Protein AF-A0A962VGY3-F1 (afdb_monomer_lite)

Secondary structure (DSSP, 8-state):
-----TT--------------------PPPPPPPPPP----------PPP-PPPPHHHHHHHHHHHHHHHHTT-S--S-HHHHHHHHHHHHHHHHHHHHHHS---HHHHHHHHHHHHHHHHHHHHTSTTTTTTTGGGS-SHHHH-TTT--S-HHHHHHHHHTTSTTTTHHHHHHHHHHHHHT--TT-

Structure (mmCIF, N/CA/C/O backbone):
data_AF-A0A962VGY3-F1
#
_entry.id   AF-A0A962VGY3-F1
#
loop_
_atom_site.group_PDB
_atom_site.id
_atom_site.type_symbol
_atom_site.label_atom_id
_atom_site.label_alt_id
_atom_site.label_comp_id
_atom_site.label_asym_id
_atom_site.label_entity_id
_atom_site.label_seq_id
_atom_site.pdbx_PDB_ins_code
_atom_site.Cartn_x
_atom_site.Cartn_y
_atom_site.Cartn_z
_atom_site.occupancy
_atom_site.B_iso_or_equiv
_atom_site.auth_seq_id
_atom_site.auth_comp_id
_atom_site.auth_asym_id
_atom_site.auth_atom_id
_atom_site.pdbx_PDB_model_num
ATOM 1 N N . MET A 1 1 ? 0.376 -43.035 -45.529 1.00 41.28 1 MET A N 1
ATOM 2 C CA . MET A 1 1 ? -0.007 -43.322 -44.133 1.00 41.28 1 MET A CA 1
ATOM 3 C C . MET A 1 1 ? -1.426 -42.824 -43.936 1.00 41.28 1 MET A C 1
ATOM 5 O O . MET A 1 1 ? -1.675 -41.659 -44.204 1.00 41.28 1 MET A O 1
ATOM 9 N N . ASN A 1 2 ? -2.308 -43.776 -43.630 1.00 43.53 2 ASN A N 1
ATOM 10 C CA . ASN A 1 2 ? -3.755 -43.715 -43.422 1.00 43.53 2 ASN A CA 1
ATOM 11 C C . ASN A 1 2 ? -4.340 -42.388 -42.912 1.00 43.53 2 ASN A C 1
ATOM 13 O O . ASN A 1 2 ? -3.855 -41.814 -41.939 1.00 43.53 2 ASN A O 1
ATOM 17 N N . HIS A 1 3 ? -5.435 -41.988 -43.559 1.00 52.41 3 HIS A N 1
ATOM 18 C CA . HIS A 1 3 ? -6.465 -41.093 -43.048 1.00 52.41 3 HIS A CA 1
ATOM 19 C C . HIS A 1 3 ? -7.546 -42.000 -42.439 1.00 52.41 3 HIS A C 1
ATOM 21 O O . HIS A 1 3 ? -8.247 -42.672 -43.189 1.00 52.41 3 HIS A O 1
ATOM 27 N N . ASP A 1 4 ? -7.611 -42.089 -41.110 1.00 51.56 4 ASP A N 1
ATOM 28 C CA . ASP A 1 4 ? -8.681 -42.794 -40.391 1.00 51.56 4 ASP A CA 1
ATOM 29 C C . ASP A 1 4 ? -9.708 -41.753 -39.921 1.00 51.56 4 ASP A C 1
ATOM 31 O O . ASP A 1 4 ? -9.493 -41.065 -38.921 1.00 51.56 4 ASP A O 1
ATOM 35 N N . ASP A 1 5 ? -10.796 -41.607 -40.681 1.00 63.72 5 ASP A N 1
ATOM 36 C CA . ASP A 1 5 ? -12.007 -40.891 -40.266 1.00 63.72 5 ASP A CA 1
ATOM 37 C C . ASP A 1 5 ? -13.025 -41.926 -39.739 1.00 63.72 5 ASP A C 1
ATOM 39 O O . ASP A 1 5 ? -13.520 -42.746 -40.515 1.00 63.72 5 ASP A O 1
ATOM 43 N N . PRO A 1 6 ? -13.322 -41.953 -38.427 1.00 53.12 6 PRO A N 1
ATOM 44 C CA . PRO A 1 6 ? -14.074 -43.032 -37.785 1.00 53.12 6 PRO A CA 1
ATOM 45 C C . PRO A 1 6 ? -15.605 -42.944 -37.945 1.00 53.12 6 PRO A C 1
ATOM 47 O O . PRO A 1 6 ? -16.323 -43.622 -37.209 1.00 53.12 6 PRO A O 1
ATOM 50 N N . PHE A 1 7 ? -16.125 -42.125 -38.866 1.00 52.81 7 PHE A N 1
ATOM 51 C CA . PHE A 1 7 ? -17.575 -41.947 -39.060 1.00 52.81 7 PHE A CA 1
ATOM 52 C C . PHE A 1 7 ? -18.085 -42.213 -40.480 1.00 52.81 7 PHE A C 1
ATOM 54 O O . PHE A 1 7 ? -19.277 -42.048 -40.742 1.00 52.81 7 PHE A O 1
ATOM 61 N N . ALA A 1 8 ? -17.227 -42.662 -41.391 1.00 52.97 8 ALA A N 1
ATOM 62 C CA . ALA A 1 8 ? -17.641 -43.080 -42.722 1.00 52.97 8 ALA A CA 1
ATOM 63 C C . ALA A 1 8 ? -17.969 -44.575 -42.712 1.00 52.97 8 ALA A C 1
ATOM 65 O O . ALA A 1 8 ? -17.096 -45.367 -43.025 1.00 52.97 8 ALA A O 1
ATOM 66 N N . ASP A 1 9 ? -19.174 -44.945 -42.270 1.00 47.97 9 ASP A N 1
ATOM 67 C CA . ASP A 1 9 ? -19.885 -46.151 -42.734 1.00 47.97 9 ASP A CA 1
ATOM 68 C C . ASP A 1 9 ? -21.218 -46.304 -41.991 1.00 47.97 9 ASP A C 1
ATOM 70 O O . ASP A 1 9 ? -21.307 -46.975 -40.965 1.00 47.97 9 ASP A O 1
ATOM 74 N N . PHE A 1 10 ? -22.282 -45.716 -42.541 1.00 40.88 10 PHE A N 1
ATOM 75 C CA . PHE A 1 10 ? -23.623 -46.288 -42.414 1.00 40.88 10 PHE A CA 1
ATOM 76 C C . PHE A 1 10 ? -24.326 -46.155 -43.765 1.00 40.88 10 PHE A C 1
ATOM 78 O O . PHE A 1 10 ? -24.804 -45.088 -44.143 1.00 40.88 10 PHE A O 1
ATOM 85 N N . ASP A 1 11 ? -24.287 -47.270 -44.487 1.00 45.75 11 ASP A N 1
ATOM 86 C CA . ASP A 1 11 ? -24.837 -47.508 -45.814 1.00 45.75 11 ASP A CA 1
ATOM 87 C C . ASP A 1 11 ? -26.370 -47.372 -45.820 1.00 45.75 11 ASP A C 1
ATOM 89 O O . ASP A 1 11 ? -27.077 -47.909 -44.959 1.00 45.75 11 ASP A O 1
ATOM 93 N N . GLU A 1 12 ? -26.877 -46.628 -46.802 1.00 48.41 12 GLU A N 1
ATOM 94 C CA . GLU A 1 12 ? -28.292 -46.542 -47.146 1.00 48.41 12 GLU A CA 1
ATOM 95 C C . GLU A 1 12 ? -28.673 -47.755 -47.997 1.00 48.41 12 GLU A C 1
ATOM 97 O O . GLU A 1 12 ? -28.276 -47.864 -49.154 1.00 48.41 12 GLU A O 1
ATOM 102 N N . GLY A 1 13 ? -29.543 -48.621 -47.481 1.00 45.69 13 GLY A N 1
ATOM 103 C CA . GLY A 1 13 ? -30.242 -49.573 -48.337 1.00 45.69 13 GLY A CA 1
ATOM 104 C C . GLY A 1 13 ? -30.776 -50.786 -47.603 1.00 45.69 13 GLY A C 1
ATOM 105 O O . GLY A 1 13 ? -30.045 -51.733 -47.369 1.00 45.69 13 GLY A O 1
ATOM 106 N N . GLU A 1 14 ? -32.074 -50.782 -47.298 1.00 39.38 14 GLU A N 1
ATOM 107 C CA . GLU A 1 14 ? -32.980 -51.824 -47.798 1.00 39.38 14 GLU A CA 1
ATOM 108 C C . GLU A 1 14 ? -34.427 -51.500 -47.407 1.00 39.38 14 GLU A C 1
ATOM 110 O O . GLU A 1 14 ? -34.881 -51.646 -46.269 1.00 39.38 14 GLU A O 1
ATOM 115 N N . ALA A 1 15 ? -35.170 -51.026 -48.404 1.00 46.94 15 ALA A N 1
ATOM 116 C CA . ALA A 1 15 ? -36.607 -50.876 -48.345 1.00 46.94 15 ALA A CA 1
ATOM 117 C C . ALA A 1 15 ? -37.301 -52.238 -48.539 1.00 46.94 15 ALA A C 1
ATOM 119 O O . ALA A 1 15 ? -37.159 -52.887 -49.568 1.00 46.94 15 ALA A O 1
ATOM 120 N N . THR A 1 16 ? -38.135 -52.581 -47.555 1.00 36.97 16 THR A N 1
ATOM 121 C CA . THR A 1 16 ? -39.474 -53.182 -47.701 1.00 36.97 16 THR A CA 1
ATOM 122 C C . THR A 1 16 ? -39.611 -54.594 -48.289 1.00 36.97 16 THR A C 1
ATOM 124 O O . THR A 1 16 ? -39.666 -54.769 -49.499 1.00 36.97 16 THR A O 1
ATOM 127 N N . ILE A 1 17 ? -39.998 -55.554 -47.433 1.00 46.44 17 ILE A N 1
ATOM 128 C CA . ILE A 1 17 ? -41.050 -56.534 -47.773 1.00 46.44 17 ILE A CA 1
ATOM 129 C C . ILE A 1 17 ? -42.008 -56.679 -46.578 1.00 46.44 17 ILE A C 1
ATOM 131 O O . ILE A 1 17 ? -41.731 -57.379 -45.606 1.00 46.44 17 ILE A O 1
ATOM 135 N N . LEU A 1 18 ? -43.166 -56.014 -46.661 1.00 40.69 18 LEU A N 1
ATOM 136 C CA . LEU A 1 18 ? -44.311 -56.255 -45.781 1.00 40.69 18 LEU A CA 1
ATOM 137 C C . LEU A 1 18 ? -45.034 -57.535 -46.218 1.00 40.69 18 LEU A C 1
ATOM 139 O O . LEU A 1 18 ? -45.540 -57.621 -47.336 1.00 40.69 18 LEU A O 1
ATOM 143 N N . LYS A 1 19 ? -45.160 -58.498 -45.304 1.00 45.34 19 LYS A N 1
ATOM 144 C CA . LYS A 1 19 ? -46.051 -59.655 -45.445 1.00 45.34 19 LYS A CA 1
ATOM 145 C C . LYS A 1 19 ? -47.230 -59.461 -44.483 1.00 45.34 19 LYS A C 1
ATOM 147 O O . LYS A 1 19 ? -46.988 -59.374 -43.279 1.00 45.34 19 LYS A O 1
ATOM 152 N N . PRO A 1 20 ? -48.488 -59.362 -44.945 1.00 43.47 20 PRO A N 1
ATOM 153 C CA . PRO A 1 20 ? -49.611 -59.229 -44.032 1.00 43.47 20 PRO A CA 1
ATOM 154 C C . PRO A 1 20 ? -49.948 -60.597 -43.434 1.00 43.47 20 PRO A C 1
ATOM 156 O O . PRO A 1 20 ? -50.045 -61.592 -44.154 1.00 43.47 20 PRO A O 1
ATOM 159 N N . ILE A 1 21 ? -50.163 -60.640 -42.119 1.00 50.31 21 ILE A N 1
ATOM 160 C CA . ILE A 1 21 ? -50.851 -61.752 -41.459 1.00 50.31 21 ILE A CA 1
ATOM 161 C C . ILE A 1 21 ? -52.142 -61.185 -40.854 1.00 50.31 21 ILE A C 1
ATOM 163 O O . ILE A 1 21 ? -52.084 -60.205 -40.107 1.00 50.31 21 ILE A O 1
ATOM 167 N N . PRO A 1 22 ? -53.309 -61.751 -41.197 1.00 43.47 22 PRO A N 1
ATOM 168 C CA . PRO A 1 22 ? -54.594 -61.269 -40.733 1.00 43.47 22 PRO A CA 1
ATOM 169 C C . PRO A 1 22 ? -54.912 -61.822 -39.341 1.00 43.47 22 PRO A C 1
ATOM 171 O O . PRO A 1 22 ? -54.809 -63.019 -39.097 1.00 43.47 22 PRO A O 1
ATOM 174 N N . GLY A 1 23 ? -55.410 -60.944 -38.473 1.00 42.72 23 GLY A N 1
ATOM 175 C CA . GLY A 1 23 ? -56.289 -61.322 -37.370 1.00 42.72 23 GLY A CA 1
ATOM 176 C C . GLY A 1 23 ? -55.623 -61.707 -36.047 1.00 42.72 23 GLY A C 1
ATOM 177 O O . GLY A 1 23 ? -54.721 -62.531 -35.979 1.00 42.72 23 GLY A O 1
ATOM 178 N N . GLY A 1 24 ? -56.201 -61.171 -34.967 1.00 48.31 24 GLY A N 1
ATOM 179 C CA . GLY A 1 24 ? -56.286 -61.891 -33.697 1.00 48.31 24 GLY A CA 1
ATOM 180 C C . GLY A 1 24 ? -55.680 -61.196 -32.480 1.00 48.31 24 GLY A C 1
ATOM 181 O O . GLY A 1 24 ? -54.517 -61.393 -32.164 1.00 48.31 24 GLY A O 1
ATOM 182 N N . GLY A 1 25 ? -56.534 -60.505 -31.716 1.00 46.31 25 GLY A N 1
ATOM 183 C CA . GLY A 1 25 ? -56.411 -60.455 -30.254 1.00 46.31 25 GLY A CA 1
ATOM 184 C C . GLY A 1 25 ? -55.750 -59.214 -29.651 1.00 46.31 25 GLY A C 1
ATOM 185 O O . GLY A 1 25 ? -54.544 -59.169 -29.438 1.00 46.31 25 GLY A O 1
ATOM 186 N N . ARG A 1 26 ? -56.574 -58.245 -29.229 1.00 45.59 26 ARG A N 1
ATOM 187 C CA . ARG A 1 26 ? -56.200 -57.265 -28.194 1.00 45.59 26 ARG A CA 1
ATOM 188 C C . ARG A 1 26 ? -55.828 -58.020 -26.914 1.00 45.59 26 ARG A C 1
ATOM 190 O O . ARG A 1 26 ? -56.707 -58.581 -26.263 1.00 45.59 26 ARG A O 1
ATOM 197 N N . ARG A 1 27 ? -54.554 -57.991 -26.520 1.00 54.22 27 ARG A N 1
ATOM 198 C CA . ARG A 1 27 ? -54.123 -58.355 -25.165 1.00 54.22 27 ARG A CA 1
ATOM 199 C C . ARG A 1 27 ? -53.914 -57.067 -24.373 1.00 54.22 27 ARG A C 1
ATOM 201 O O . ARG A 1 27 ? -53.054 -56.265 -24.717 1.00 54.22 27 ARG A O 1
ATOM 208 N N . ALA A 1 28 ? -54.746 -56.845 -23.358 1.00 53.84 28 ALA A N 1
ATOM 209 C CA . ALA A 1 28 ? -54.614 -55.710 -22.451 1.00 53.84 28 ALA A CA 1
ATOM 210 C C . ALA A 1 28 ? -53.320 -55.846 -21.630 1.00 53.84 28 ALA A C 1
ATOM 212 O O . ALA A 1 28 ? -53.060 -56.896 -21.040 1.00 53.84 28 ALA A O 1
ATOM 213 N N . GLN A 1 29 ? -52.511 -54.790 -21.623 1.00 53.09 29 GLN A N 1
ATOM 214 C CA . GLN A 1 29 ? -51.277 -54.686 -20.850 1.00 53.09 29 GLN A CA 1
ATOM 215 C C . GLN A 1 29 ? -51.618 -54.096 -19.467 1.00 53.09 29 GLN A C 1
ATOM 217 O O . GLN A 1 29 ? -52.351 -53.106 -19.414 1.00 53.09 29 GLN A O 1
ATOM 222 N N . PRO A 1 30 ? -51.165 -54.686 -18.345 1.00 58.16 30 PRO A N 1
ATOM 223 C CA . PRO A 1 30 ? -51.408 -54.119 -17.020 1.00 58.16 30 PRO A CA 1
ATOM 224 C C . PRO A 1 30 ? -50.596 -52.823 -16.824 1.00 58.16 30 PRO A C 1
ATOM 226 O O . PRO A 1 30 ? -49.539 -52.670 -17.444 1.00 58.16 30 PRO A O 1
ATOM 229 N N . PRO A 1 31 ? -51.064 -51.883 -15.981 1.00 57.09 31 PRO A N 1
ATOM 230 C CA . PRO A 1 31 ? -50.413 -50.589 -15.809 1.00 57.09 31 PRO A CA 1
ATOM 231 C C . PRO A 1 31 ? -49.041 -50.758 -15.144 1.00 57.09 31 PRO A C 1
ATOM 233 O O . PRO A 1 31 ? -48.931 -51.310 -14.050 1.00 57.09 31 PRO A O 1
ATOM 236 N N . GLN A 1 32 ? -47.990 -50.275 -15.809 1.00 56.97 32 GLN A N 1
ATOM 237 C CA . GLN A 1 32 ? -46.667 -50.124 -15.207 1.00 56.97 32 GLN A CA 1
ATOM 238 C C . GLN A 1 32 ? -46.709 -48.976 -14.191 1.00 56.97 32 GLN A C 1
ATOM 240 O O . GLN A 1 32 ? -47.081 -47.855 -14.531 1.00 56.97 32 GLN A O 1
ATOM 245 N N . ALA A 1 33 ? -46.338 -49.258 -12.942 1.00 63.28 33 ALA A N 1
ATOM 246 C CA . ALA A 1 33 ? -46.168 -48.237 -11.918 1.00 63.28 33 ALA A CA 1
ATOM 247 C C . ALA A 1 33 ? -44.900 -47.418 -12.209 1.00 63.28 33 ALA A C 1
ATOM 249 O O . ALA A 1 33 ? -43.805 -47.974 -12.310 1.00 63.28 33 ALA A O 1
ATOM 250 N N . SER A 1 34 ? -45.051 -46.101 -12.338 1.00 64.12 34 SER A N 1
ATOM 251 C CA . SER A 1 34 ? -43.932 -45.163 -12.442 1.00 64.12 34 SER A CA 1
ATOM 252 C C . SER A 1 34 ? -43.068 -45.212 -11.171 1.00 64.12 34 SER A C 1
ATOM 254 O O . SER A 1 34 ? -43.623 -45.285 -10.070 1.00 64.12 34 SER A O 1
ATOM 256 N N . PRO A 1 35 ? -41.727 -45.142 -11.270 1.00 65.44 35 PRO A N 1
ATOM 257 C CA . PRO A 1 35 ? -40.874 -45.027 -10.091 1.00 65.44 35 PRO A CA 1
ATOM 258 C C . PRO A 1 35 ? -41.139 -43.695 -9.365 1.00 65.44 35 PRO A C 1
ATOM 260 O O . PRO A 1 35 ? -41.453 -42.697 -10.021 1.00 65.44 35 PRO A O 1
ATOM 263 N N . PRO A 1 36 ? -41.016 -43.642 -8.024 1.00 60.25 36 PRO A N 1
ATOM 264 C CA . PRO A 1 36 ? -41.231 -42.409 -7.282 1.00 60.25 36 PRO A CA 1
ATOM 265 C C . PRO A 1 36 ? -40.187 -41.373 -7.700 1.00 60.25 36 PRO A C 1
ATOM 267 O O . PRO A 1 36 ? -38.980 -41.629 -7.662 1.00 60.25 36 PRO A O 1
ATOM 270 N N . ALA A 1 37 ? -40.666 -40.195 -8.102 1.00 64.06 37 ALA A N 1
ATOM 271 C CA . ALA A 1 37 ? -39.823 -39.037 -8.338 1.00 64.06 37 ALA A CA 1
ATOM 272 C C . ALA A 1 37 ? -39.027 -38.758 -7.058 1.00 64.06 37 ALA A C 1
ATOM 274 O O . ALA A 1 37 ? -39.606 -38.517 -5.998 1.00 64.06 37 ALA A O 1
ATOM 275 N N . ARG A 1 38 ? -37.695 -38.828 -7.139 1.00 63.56 38 ARG A N 1
ATOM 276 C CA . ARG A 1 38 ? -36.835 -38.362 -6.053 1.00 63.56 38 ARG A CA 1
ATOM 277 C C . ARG A 1 38 ? -37.096 -36.871 -5.904 1.00 63.56 38 ARG A C 1
ATOM 279 O O . ARG A 1 38 ? -36.745 -36.098 -6.792 1.00 63.56 38 ARG A O 1
ATOM 286 N N . SER A 1 39 ? -37.737 -36.482 -4.810 1.00 63.78 39 SER A N 1
ATOM 287 C CA . SER A 1 39 ? -37.870 -35.087 -4.417 1.00 63.78 39 SER A CA 1
ATOM 288 C C . SER A 1 39 ? -36.458 -34.532 -4.267 1.00 63.78 39 SER A C 1
ATOM 290 O O . SER A 1 39 ? -35.745 -34.901 -3.334 1.00 63.78 39 SER A O 1
ATOM 292 N N . ALA A 1 40 ? -36.016 -33.705 -5.212 1.00 64.69 40 ALA A N 1
ATOM 293 C CA . ALA A 1 40 ? -34.801 -32.934 -5.028 1.00 64.69 40 ALA A CA 1
ATOM 294 C C . ALA A 1 40 ? -35.038 -32.043 -3.805 1.00 64.69 40 ALA A C 1
ATOM 296 O O . ALA A 1 40 ? -35.919 -31.184 -3.824 1.00 64.69 40 ALA A O 1
ATOM 297 N N . THR A 1 41 ? -34.310 -32.290 -2.717 1.00 62.94 41 THR A N 1
ATOM 298 C CA . THR A 1 41 ? -34.249 -31.346 -1.603 1.00 62.94 41 THR A CA 1
ATOM 299 C C . THR A 1 41 ? -33.784 -30.009 -2.174 1.00 62.94 41 THR A C 1
ATOM 301 O O . THR A 1 41 ? -32.701 -29.979 -2.769 1.00 62.94 41 THR A O 1
ATOM 304 N N . PRO A 1 42 ? -34.573 -28.927 -2.056 1.00 66.81 42 PRO A N 1
ATOM 305 C CA . PRO A 1 42 ? -34.113 -27.621 -2.487 1.00 66.81 42 PRO A CA 1
ATOM 306 C C . PRO A 1 42 ? -32.873 -27.286 -1.665 1.00 66.81 42 PRO A C 1
ATOM 308 O O . PRO A 1 42 ? -32.891 -27.346 -0.436 1.00 66.81 42 PRO A O 1
ATOM 311 N N . VAL A 1 43 ? -31.772 -27.005 -2.356 1.00 70.06 43 VAL A N 1
ATOM 312 C CA . VAL A 1 43 ? -30.560 -26.501 -1.720 1.00 70.06 43 VAL A CA 1
ATOM 313 C C . VAL A 1 43 ? -30.938 -25.133 -1.167 1.00 70.06 43 VAL A C 1
ATOM 315 O O . VAL A 1 43 ? -31.275 -24.237 -1.943 1.00 70.06 43 VAL A O 1
ATOM 318 N N . SER A 1 44 ? -30.980 -24.990 0.158 1.00 76.94 44 SER A N 1
ATOM 319 C CA . SER A 1 44 ? -31.204 -23.683 0.773 1.00 76.94 44 SER A CA 1
ATOM 320 C C . SER A 1 44 ? -30.158 -22.705 0.229 1.00 76.94 44 SER A C 1
ATOM 322 O O . SER A 1 44 ? -28.992 -23.100 0.103 1.00 76.94 44 SER A O 1
ATOM 324 N N . PRO A 1 45 ? -30.539 -21.462 -0.115 1.00 71.44 45 PRO A N 1
ATOM 325 C CA . PRO A 1 45 ? -29.574 -20.456 -0.524 1.00 71.44 45 PRO A CA 1
ATOM 326 C C . PRO A 1 45 ? -28.481 -20.356 0.538 1.00 71.44 45 PRO A C 1
ATOM 328 O O . PRO A 1 45 ? -28.772 -20.291 1.732 1.00 71.44 45 PRO A O 1
ATOM 331 N N . VAL A 1 46 ? -27.225 -20.390 0.104 1.00 77.44 46 VAL A N 1
ATOM 332 C CA . VAL A 1 46 ? -26.107 -20.058 0.983 1.00 77.44 46 VAL A CA 1
ATOM 333 C C . VAL A 1 46 ? -26.239 -18.569 1.290 1.00 77.44 46 VAL A C 1
ATOM 335 O O . VAL A 1 46 ? -26.079 -17.753 0.382 1.00 77.44 46 VAL A O 1
ATOM 338 N N . ASP A 1 47 ? -26.555 -18.221 2.538 1.00 72.69 47 ASP A N 1
ATOM 339 C CA . ASP A 1 47 ? -26.492 -16.838 3.015 1.00 72.69 47 ASP A CA 1
ATOM 340 C C . ASP A 1 47 ? -25.027 -16.397 2.988 1.00 72.69 47 ASP A C 1
ATOM 342 O O . ASP A 1 47 ? -24.226 -16.720 3.869 1.00 72.69 47 ASP A O 1
ATOM 346 N N . LEU A 1 48 ? -24.650 -15.708 1.911 1.00 68.25 48 LEU A N 1
ATOM 347 C CA . LEU A 1 48 ? -23.366 -15.035 1.838 1.00 68.25 48 LEU A CA 1
ATOM 348 C C . LEU A 1 48 ? -23.466 -13.777 2.707 1.00 68.25 48 LEU A C 1
ATOM 350 O O . LEU A 1 48 ? -24.404 -13.000 2.523 1.00 68.25 48 LEU A O 1
ATOM 354 N N . PRO A 1 49 ? -22.526 -13.550 3.640 1.00 62.44 49 PRO A N 1
ATOM 355 C CA . PRO A 1 49 ? -22.539 -12.341 4.449 1.00 62.44 49 PRO A CA 1
ATOM 356 C C . PRO A 1 49 ? -22.530 -11.107 3.540 1.00 62.44 49 PRO A C 1
ATOM 358 O O . PRO A 1 49 ? -21.781 -11.061 2.557 1.00 62.44 49 PRO A O 1
ATOM 361 N N . GLU A 1 50 ? -23.350 -10.107 3.872 1.00 59.97 50 GLU A N 1
ATOM 362 C CA . GLU A 1 50 ? -23.342 -8.823 3.174 1.00 59.97 50 GLU A CA 1
ATOM 363 C C . GLU A 1 50 ? -21.917 -8.267 3.159 1.00 59.97 50 GLU A C 1
ATOM 365 O O . GLU A 1 50 ? -21.282 -8.077 4.204 1.00 59.97 50 GLU A O 1
ATOM 370 N N . ARG A 1 51 ? -21.402 -7.990 1.957 1.00 56.66 51 ARG A N 1
ATOM 371 C CA . ARG A 1 51 ? -20.183 -7.201 1.819 1.00 56.66 51 ARG A CA 1
ATOM 372 C C . ARG A 1 51 ? -20.497 -5.805 2.335 1.00 56.66 51 ARG A C 1
ATOM 374 O O . ARG A 1 51 ? -21.087 -4.995 1.623 1.00 56.66 51 ARG A O 1
ATOM 381 N N . LYS A 1 52 ? -20.083 -5.520 3.570 1.00 62.94 52 LYS A N 1
ATOM 382 C CA . LYS A 1 52 ? -19.867 -4.139 4.001 1.00 62.94 52 LYS A CA 1
ATOM 383 C C . LYS A 1 52 ? -18.972 -3.508 2.925 1.00 62.94 52 LYS A C 1
ATOM 385 O O . LYS A 1 52 ? -18.010 -4.148 2.502 1.00 62.94 52 LYS A O 1
ATOM 390 N N . GLY A 1 53 ? -19.367 -2.349 2.395 1.00 70.38 53 GLY A N 1
ATOM 391 C CA . GLY A 1 53 ? -18.593 -1.652 1.363 1.00 70.38 53 GLY A CA 1
ATOM 392 C C . GLY A 1 53 ? -17.143 -1.415 1.801 1.00 70.38 53 GLY A C 1
ATOM 393 O O . GLY A 1 53 ? -16.807 -1.660 2.959 1.00 70.38 53 GLY A O 1
ATOM 394 N N . LEU A 1 54 ? -16.303 -0.941 0.876 1.00 80.12 54 LEU A N 1
ATOM 395 C CA . LEU A 1 54 ? -14.881 -0.699 1.145 1.00 80.12 54 LEU A CA 1
ATOM 396 C C . LEU A 1 54 ? -14.685 0.068 2.458 1.00 80.12 54 LEU A C 1
ATOM 398 O O . LEU A 1 54 ? -15.391 1.051 2.715 1.00 80.12 54 LEU A O 1
ATOM 402 N N . SER A 1 55 ? -13.727 -0.367 3.275 1.00 89.62 55 SER A N 1
ATOM 403 C CA . SER A 1 55 ? -13.394 0.348 4.506 1.00 89.62 55 SER A CA 1
ATOM 404 C C . SER A 1 55 ? -12.862 1.757 4.186 1.00 89.62 55 SER A C 1
ATOM 406 O O . SER A 1 55 ? -12.396 2.015 3.065 1.00 89.62 55 SER A O 1
ATOM 408 N N . PRO A 1 56 ? -12.931 2.719 5.123 1.00 93.75 56 PRO A N 1
ATOM 409 C CA . PRO A 1 56 ? -12.349 4.042 4.912 1.00 93.75 56 PRO A CA 1
ATOM 410 C C . PRO A 1 56 ? -10.856 3.976 4.555 1.00 93.75 56 PRO A C 1
ATOM 412 O O . PRO A 1 56 ? -10.406 4.717 3.674 1.00 93.75 56 PRO A O 1
ATOM 415 N N . LEU A 1 57 ? -10.107 3.047 5.162 1.00 95.19 57 LEU A N 1
ATOM 416 C CA . LEU A 1 57 ? -8.695 2.828 4.853 1.00 95.19 57 LEU A CA 1
ATOM 417 C C . LEU A 1 57 ? -8.479 2.282 3.431 1.00 95.19 57 LEU A C 1
ATOM 419 O O . LEU A 1 57 ? -7.626 2.789 2.702 1.00 95.19 57 LEU A O 1
ATOM 423 N N . GLU A 1 58 ? -9.280 1.305 2.999 1.00 94.31 58 GLU A N 1
ATOM 424 C CA . GLU A 1 58 ? -9.251 0.779 1.624 1.00 94.31 58 GLU A CA 1
ATOM 425 C C . GLU A 1 58 ? -9.617 1.854 0.598 1.00 94.31 58 GLU A C 1
ATOM 427 O O . GLU A 1 58 ? -8.948 2.018 -0.421 1.00 94.31 58 GLU A O 1
ATOM 432 N N . THR A 1 59 ? -10.653 2.640 0.886 1.00 95.31 59 THR A N 1
ATOM 433 C CA . THR A 1 59 ? -11.110 3.738 0.025 1.00 95.31 59 THR A CA 1
ATOM 434 C C . THR A 1 59 ? -10.037 4.821 -0.117 1.00 95.31 59 THR A C 1
ATOM 436 O O . THR A 1 59 ? -9.892 5.447 -1.178 1.00 95.31 59 THR A O 1
ATOM 439 N N . ALA A 1 60 ? -9.263 5.063 0.944 1.00 96.94 60 ALA A N 1
ATOM 440 C CA . ALA A 1 60 ? -8.102 5.936 0.885 1.00 96.94 60 ALA A CA 1
ATOM 441 C C . ALA A 1 60 ? -6.974 5.327 0.036 1.00 96.94 60 ALA A C 1
ATOM 443 O O . ALA A 1 60 ? -6.358 6.049 -0.746 1.00 96.94 60 ALA A O 1
ATOM 444 N N . ALA A 1 61 ? -6.730 4.019 0.163 1.00 97.19 61 ALA A N 1
ATOM 445 C CA . ALA A 1 61 ? -5.648 3.301 -0.511 1.00 97.19 61 ALA A CA 1
ATOM 446 C C . ALA A 1 61 ? -5.919 2.968 -1.989 1.00 97.19 61 ALA A C 1
ATOM 448 O O . ALA A 1 61 ? -4.970 2.692 -2.720 1.00 97.19 61 ALA A O 1
ATOM 449 N N . ALA A 1 62 ? -7.176 3.012 -2.444 1.00 94.69 62 ALA A N 1
ATOM 450 C CA . ALA A 1 62 ? -7.586 2.576 -3.783 1.00 94.69 62 ALA A CA 1
ATOM 451 C C . ALA A 1 62 ? -6.681 3.065 -4.939 1.00 94.69 62 ALA A C 1
ATOM 453 O O . ALA A 1 62 ? -6.239 2.216 -5.710 1.00 94.69 62 ALA A O 1
ATOM 454 N N . PRO A 1 63 ? -6.282 4.355 -5.035 1.00 95.38 63 PRO A N 1
ATOM 455 C CA . PRO A 1 63 ? -5.401 4.809 -6.117 1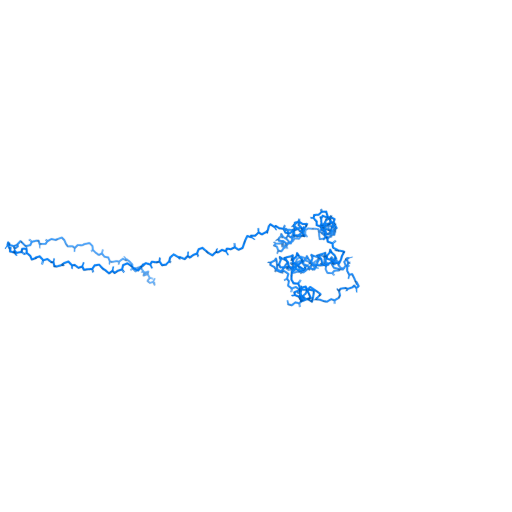.00 95.38 63 PRO A CA 1
ATOM 456 C C . PRO A 1 63 ? -4.039 4.098 -6.141 1.00 95.38 63 PRO A C 1
ATOM 458 O O . PRO A 1 63 ? -3.522 3.766 -7.204 1.00 95.38 63 PRO A O 1
ATOM 461 N N . LEU A 1 64 ? -3.459 3.824 -4.968 1.00 96.62 64 LEU A N 1
ATOM 462 C CA . LEU A 1 64 ? -2.190 3.102 -4.853 1.00 96.62 64 LEU A CA 1
ATOM 463 C C . LEU A 1 64 ? -2.354 1.624 -5.220 1.00 96.62 64 LEU A C 1
ATOM 465 O O . LEU A 1 64 ? -1.476 1.054 -5.863 1.00 96.62 64 LEU A O 1
ATOM 469 N N . LEU A 1 65 ? -3.476 1.008 -4.841 1.00 94.25 65 LEU A N 1
ATOM 470 C CA . LEU A 1 65 ? -3.782 -0.388 -5.165 1.00 94.25 65 LEU A CA 1
ATOM 471 C C . LEU A 1 65 ? -4.004 -0.582 -6.675 1.00 94.25 65 LEU A C 1
ATOM 473 O O . LEU A 1 65 ? -3.495 -1.545 -7.253 1.00 94.25 65 LEU A O 1
ATOM 477 N N . ASP A 1 66 ? -4.670 0.370 -7.332 1.00 92.94 66 ASP A N 1
ATOM 478 C CA . ASP A 1 66 ? -4.836 0.388 -8.789 1.00 92.94 66 ASP A CA 1
ATOM 479 C C . ASP A 1 66 ? -3.481 0.521 -9.504 1.00 92.94 66 ASP A C 1
ATOM 481 O O . ASP A 1 66 ? -3.199 -0.196 -10.471 1.00 92.94 66 ASP A O 1
ATOM 485 N N . LEU A 1 67 ? -2.594 1.385 -8.991 1.00 92.62 67 LEU A N 1
ATOM 486 C CA . LEU A 1 67 ? -1.225 1.512 -9.499 1.00 92.62 67 LEU A CA 1
ATOM 487 C C . LEU A 1 67 ? -0.439 0.203 -9.352 1.00 92.62 67 LEU A C 1
ATOM 489 O O . LEU A 1 67 ? 0.236 -0.201 -10.299 1.00 92.62 67 LEU A O 1
ATOM 493 N N . VAL A 1 68 ? -0.547 -0.494 -8.215 1.00 91.50 68 VAL A N 1
ATOM 494 C CA . VAL A 1 68 ? 0.096 -1.806 -8.008 1.00 91.50 68 VAL A CA 1
ATOM 495 C C . VAL A 1 68 ? -0.350 -2.811 -9.075 1.00 91.50 68 VAL A C 1
ATOM 497 O O . VAL A 1 68 ? 0.493 -3.478 -9.685 1.00 91.50 68 VAL A O 1
ATOM 500 N N . ALA A 1 69 ? -1.656 -2.897 -9.340 1.00 87.81 69 ALA A N 1
ATOM 501 C CA . ALA A 1 69 ? -2.205 -3.807 -10.344 1.00 87.81 69 ALA A CA 1
ATOM 502 C C . ALA A 1 69 ? -1.677 -3.507 -11.763 1.00 87.81 69 ALA A C 1
ATOM 504 O O . ALA A 1 69 ? -1.388 -4.432 -12.530 1.00 87.81 69 ALA A O 1
ATOM 505 N N . GLY A 1 70 ? -1.496 -2.226 -12.105 1.00 90.00 70 GLY A N 1
ATOM 506 C CA . GLY A 1 70 ? -0.901 -1.802 -13.376 1.00 90.00 70 GLY A CA 1
ATOM 507 C C . GLY A 1 70 ? 0.604 -2.087 -13.474 1.00 90.00 70 GLY A C 1
ATOM 508 O O . GLY A 1 70 ? 1.082 -2.634 -14.473 1.00 90.00 70 GLY A O 1
ATOM 509 N N . LEU A 1 71 ? 1.360 -1.769 -12.420 1.00 89.75 71 LEU A N 1
ATOM 510 C CA . LEU A 1 71 ? 2.820 -1.906 -12.391 1.00 89.75 71 LEU A CA 1
ATOM 511 C C . LEU A 1 71 ? 3.274 -3.361 -12.521 1.00 89.75 71 LEU A C 1
ATOM 513 O O . LEU A 1 71 ? 4.233 -3.637 -13.241 1.00 89.75 71 LEU A O 1
ATOM 517 N N . LYS A 1 72 ? 2.547 -4.301 -11.909 1.00 83.62 72 LYS A N 1
ATOM 518 C CA . LYS A 1 72 ? 2.850 -5.740 -11.981 1.00 83.62 72 LYS A CA 1
ATOM 519 C C . LYS A 1 72 ? 2.908 -6.284 -13.415 1.00 83.62 72 LYS A C 1
ATOM 521 O O . LYS A 1 72 ? 3.646 -7.225 -13.683 1.00 83.62 72 LYS A O 1
ATOM 526 N N . ASN A 1 73 ? 2.154 -5.682 -14.335 1.00 86.44 73 ASN A N 1
ATOM 527 C CA . ASN A 1 73 ? 2.081 -6.091 -15.742 1.00 86.44 73 ASN A CA 1
ATOM 528 C C . ASN A 1 73 ? 2.941 -5.208 -16.671 1.00 86.44 73 ASN A C 1
ATOM 530 O O . ASN A 1 73 ? 2.912 -5.352 -17.897 1.00 86.44 73 ASN A O 1
ATOM 534 N N . THR A 1 74 ? 3.715 -4.281 -16.102 1.00 89.00 74 THR A N 1
ATOM 535 C CA . THR A 1 74 ? 4.552 -3.340 -16.850 1.00 89.00 74 THR A CA 1
ATOM 536 C C . THR A 1 74 ? 5.914 -3.954 -17.166 1.00 89.00 74 THR A C 1
ATOM 538 O O . THR A 1 74 ? 6.671 -4.313 -16.268 1.00 89.00 74 THR A O 1
ATOM 541 N N . HIS A 1 75 ? 6.261 -4.020 -18.454 1.00 87.81 75 HIS A N 1
ATOM 542 C CA . HIS A 1 75 ? 7.520 -4.618 -18.922 1.00 87.81 75 HIS A CA 1
ATOM 543 C C . HIS A 1 75 ? 8.667 -3.606 -19.062 1.00 87.81 75 HIS A C 1
ATOM 545 O O . HIS A 1 75 ? 9.832 -3.995 -19.095 1.00 87.81 75 HIS A O 1
ATOM 551 N N . SER A 1 76 ? 8.359 -2.308 -19.117 1.00 88.44 76 SER A N 1
ATOM 552 C CA . SER A 1 76 ? 9.333 -1.215 -19.121 1.00 88.44 76 SER A CA 1
ATOM 553 C C . SER A 1 76 ? 8.680 0.054 -18.581 1.00 88.44 76 SER A C 1
ATOM 555 O O . SER A 1 76 ? 7.494 0.277 -18.822 1.00 88.44 76 SER A O 1
ATOM 557 N N . HIS A 1 77 ? 9.448 0.888 -17.882 1.00 87.06 77 HIS A N 1
ATOM 558 C CA . HIS A 1 77 ? 8.987 2.184 -17.399 1.00 87.06 77 HIS A CA 1
ATOM 559 C C . HIS A 1 77 ? 9.962 3.290 -17.845 1.00 87.06 77 HIS A C 1
ATOM 561 O O . HIS A 1 77 ? 11.151 3.197 -17.538 1.00 87.06 77 HIS A O 1
ATOM 567 N N . PRO A 1 78 ? 9.496 4.339 -18.552 1.00 86.25 78 PRO A N 1
ATOM 568 C CA . PRO A 1 78 ? 10.378 5.327 -19.183 1.00 86.25 78 PRO A CA 1
ATOM 569 C C . PRO A 1 78 ? 11.065 6.274 -18.189 1.00 86.25 78 PRO A C 1
ATOM 571 O O . PRO A 1 78 ? 12.166 6.743 -18.460 1.00 86.25 78 PRO A O 1
ATOM 574 N N . ASP A 1 79 ? 10.436 6.556 -17.042 1.00 89.44 79 ASP A N 1
ATOM 575 C CA . ASP A 1 79 ? 11.001 7.417 -15.993 1.00 89.44 79 ASP A CA 1
ATOM 576 C C . ASP A 1 79 ? 10.736 6.847 -14.593 1.00 89.44 79 ASP A C 1
ATOM 578 O O . ASP A 1 79 ? 9.726 7.132 -13.950 1.00 89.44 79 ASP A O 1
ATOM 582 N N . VAL A 1 80 ? 11.647 6.002 -14.114 1.00 90.25 80 VAL A N 1
ATOM 583 C CA . VAL A 1 80 ? 11.541 5.379 -12.784 1.00 90.25 80 VAL A CA 1
ATOM 584 C C . VAL A 1 80 ? 11.728 6.398 -11.651 1.00 90.25 80 VAL A C 1
ATOM 586 O O . VAL A 1 80 ? 11.104 6.277 -10.597 1.00 90.25 80 VAL A O 1
ATOM 589 N N . ALA A 1 81 ? 12.525 7.449 -11.863 1.00 88.31 81 ALA A N 1
ATOM 590 C CA . ALA A 1 81 ? 12.699 8.514 -10.875 1.00 88.31 81 ALA A CA 1
ATOM 591 C C . ALA A 1 81 ? 11.436 9.388 -10.754 1.00 88.31 81 ALA A C 1
ATOM 593 O O . ALA A 1 81 ? 11.064 9.813 -9.657 1.00 88.31 81 ALA A O 1
ATOM 594 N N . GLY A 1 82 ? 10.759 9.648 -11.875 1.00 91.75 82 GLY A N 1
ATOM 595 C CA . GLY A 1 82 ? 9.426 10.247 -11.930 1.00 91.75 82 GLY A CA 1
ATOM 596 C C . GLY A 1 82 ? 8.395 9.412 -11.184 1.00 91.75 82 GLY A C 1
ATOM 597 O O . GLY A 1 82 ? 7.748 9.942 -10.280 1.00 91.75 82 GLY A O 1
ATOM 598 N N . LEU A 1 83 ? 8.328 8.108 -11.474 1.00 92.56 83 LEU A N 1
ATOM 599 C CA . LEU A 1 83 ? 7.444 7.168 -10.776 1.00 92.56 83 LEU A CA 1
ATOM 600 C C . LEU A 1 83 ? 7.659 7.205 -9.262 1.00 92.56 83 LEU A C 1
ATOM 602 O O . LEU A 1 83 ? 6.703 7.291 -8.498 1.00 92.56 83 LEU A O 1
ATOM 606 N N . GLN A 1 84 ? 8.914 7.197 -8.815 1.00 92.00 84 GLN A N 1
ATOM 607 C CA . GLN A 1 84 ? 9.219 7.272 -7.393 1.00 92.00 84 GLN A CA 1
ATOM 608 C C . GLN A 1 84 ? 8.663 8.549 -6.748 1.00 92.00 84 GLN A C 1
ATOM 610 O O . GLN A 1 84 ? 8.052 8.492 -5.681 1.00 92.00 84 GLN A O 1
ATOM 615 N N . ARG A 1 85 ? 8.882 9.712 -7.376 1.00 93.31 85 ARG A N 1
ATOM 616 C CA . ARG A 1 85 ? 8.367 10.991 -6.862 1.00 93.31 85 ARG A CA 1
ATOM 617 C C . ARG A 1 85 ? 6.844 10.989 -6.796 1.00 93.31 85 ARG A C 1
ATOM 619 O O . ARG A 1 85 ? 6.299 11.452 -5.799 1.00 93.31 85 ARG A O 1
ATOM 626 N N . GLN A 1 86 ? 6.189 10.438 -7.815 1.00 94.75 86 GLN A N 1
ATOM 627 C CA . GLN A 1 86 ? 4.739 10.291 -7.840 1.00 94.75 86 GLN A CA 1
ATOM 628 C C . GLN A 1 86 ? 4.255 9.393 -6.696 1.00 94.75 86 GLN A C 1
ATOM 630 O O . GLN A 1 86 ? 3.391 9.802 -5.932 1.00 94.75 86 GLN A O 1
ATOM 635 N N . LEU A 1 87 ? 4.856 8.219 -6.496 1.00 96.06 87 LEU A N 1
ATOM 636 C CA . LEU A 1 87 ? 4.452 7.305 -5.422 1.00 96.06 87 LEU A CA 1
ATOM 637 C C . LEU A 1 87 ? 4.657 7.902 -4.023 1.00 96.06 87 LEU A C 1
ATOM 639 O O . LEU A 1 87 ? 3.829 7.691 -3.142 1.00 96.06 87 LEU A O 1
ATOM 643 N N . VAL A 1 88 ? 5.705 8.704 -3.812 1.00 95.81 88 VAL A N 1
ATOM 644 C CA . VAL A 1 88 ? 5.883 9.454 -2.555 1.00 95.81 88 VAL A CA 1
ATOM 645 C C . VAL A 1 88 ? 4.726 10.430 -2.316 1.00 95.81 88 VAL A C 1
ATOM 647 O O . VAL A 1 88 ? 4.240 10.523 -1.189 1.00 95.81 88 VAL A O 1
ATOM 650 N N . GLN A 1 89 ? 4.272 11.135 -3.355 1.00 96.75 89 GLN A N 1
ATOM 651 C CA . GLN A 1 89 ? 3.133 12.054 -3.260 1.00 96.75 89 GLN A CA 1
ATOM 652 C C . GLN A 1 89 ? 1.822 11.304 -3.005 1.00 96.75 89 GLN A C 1
ATOM 654 O O . GLN A 1 89 ? 1.059 11.697 -2.126 1.00 96.75 89 GLN A O 1
ATOM 659 N N . GLU A 1 90 ? 1.589 10.193 -3.704 1.00 97.62 90 GLU A N 1
ATOM 660 C CA . GLU A 1 90 ? 0.384 9.374 -3.529 1.00 97.62 90 GLU A CA 1
ATOM 661 C C . GLU A 1 90 ? 0.302 8.752 -2.128 1.00 97.62 90 GLU A C 1
ATOM 663 O O . GLU A 1 90 ? -0.770 8.702 -1.532 1.00 97.62 90 GLU A O 1
ATOM 668 N N . ILE A 1 91 ? 1.433 8.356 -1.535 1.00 97.75 91 ILE A N 1
ATOM 669 C CA . ILE A 1 91 ? 1.482 7.882 -0.143 1.00 97.75 91 ILE A CA 1
ATOM 670 C C . ILE A 1 91 ? 1.098 8.991 0.852 1.00 97.75 91 ILE A C 1
ATOM 672 O O . ILE A 1 91 ? 0.370 8.742 1.813 1.00 97.75 91 ILE A O 1
ATOM 676 N N . GLN A 1 92 ? 1.545 10.228 0.625 1.00 96.62 92 GLN A N 1
ATOM 677 C CA . GLN A 1 92 ? 1.165 11.373 1.465 1.00 96.62 92 GLN A CA 1
ATOM 678 C C . GLN A 1 92 ? -0.316 11.748 1.285 1.00 96.62 92 GLN A C 1
ATOM 680 O O . GLN A 1 92 ? -0.999 12.113 2.250 1.00 96.62 92 GLN A O 1
ATOM 685 N N . ALA A 1 93 ? -0.825 11.635 0.055 1.00 97.69 93 ALA A N 1
ATOM 686 C CA . ALA A 1 93 ? -2.231 11.845 -0.263 1.00 97.69 93 ALA A CA 1
ATOM 687 C C . ALA A 1 93 ? -3.117 10.777 0.390 1.00 97.69 93 ALA A C 1
ATOM 689 O O . ALA A 1 93 ? -4.150 11.116 0.968 1.00 97.69 93 ALA A O 1
ATOM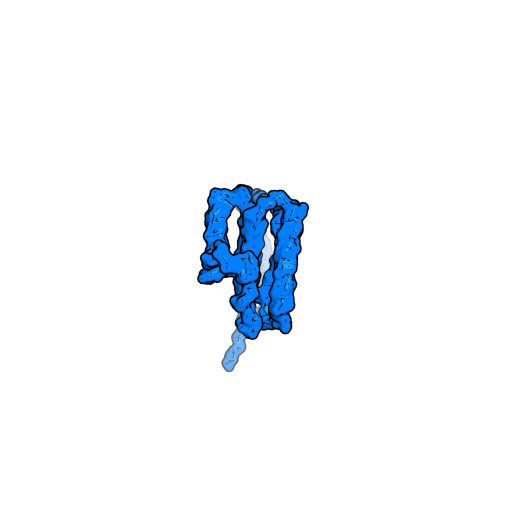 690 N N . PHE A 1 94 ? -2.682 9.514 0.376 1.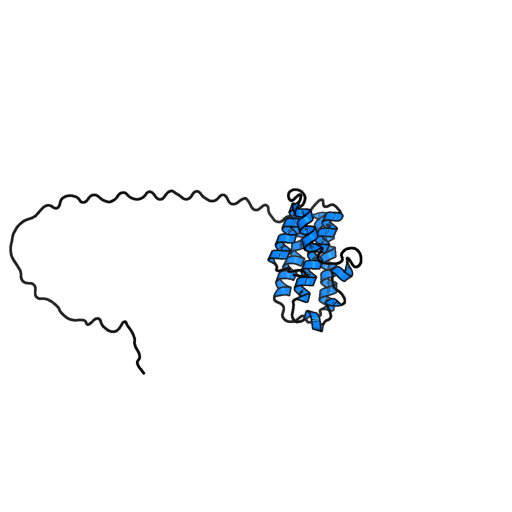00 97.88 94 PHE A N 1
ATOM 691 C CA . PHE A 1 94 ? -3.323 8.413 1.087 1.00 97.88 94 PHE A CA 1
ATOM 692 C C . PHE A 1 94 ? -3.494 8.730 2.576 1.00 97.88 94 PHE A C 1
ATOM 694 O O . PHE A 1 94 ? -4.616 8.670 3.073 1.00 97.88 94 PHE A O 1
ATOM 701 N N . GLU A 1 95 ? -2.429 9.124 3.282 1.00 95.75 95 GLU A N 1
ATOM 702 C CA . GLU A 1 95 ? -2.526 9.434 4.717 1.00 95.75 95 GLU A CA 1
ATOM 703 C C . GLU A 1 95 ? -3.492 10.587 4.990 1.00 95.75 95 GLU A C 1
ATOM 705 O O . GLU A 1 95 ? -4.316 10.517 5.903 1.00 95.75 95 GLU A O 1
ATOM 710 N N . SER A 1 96 ? -3.417 11.641 4.174 1.00 96.69 96 SER A N 1
ATOM 711 C CA . SER A 1 96 ? -4.310 12.795 4.285 1.00 96.69 96 SER A CA 1
ATOM 712 C C . SER A 1 96 ? -5.773 12.399 4.064 1.00 96.69 96 SER A C 1
ATOM 714 O O . SER A 1 96 ? -6.649 12.851 4.797 1.00 96.69 96 SER A O 1
ATOM 716 N N . LYS A 1 97 ? -6.041 11.526 3.087 1.00 97.31 97 LYS A N 1
ATOM 717 C CA . LYS A 1 97 ? -7.381 11.021 2.774 1.00 97.31 97 LYS A CA 1
ATOM 718 C C . LYS A 1 97 ? -7.897 10.064 3.849 1.00 97.31 97 LYS A C 1
ATOM 720 O O . LYS A 1 97 ? -9.050 10.181 4.248 1.00 97.31 97 LYS A O 1
ATOM 725 N N . ALA A 1 98 ? -7.057 9.172 4.370 1.00 96.69 98 ALA A N 1
ATOM 726 C CA . ALA A 1 98 ? -7.424 8.255 5.448 1.00 96.69 98 ALA A CA 1
ATOM 727 C C . ALA A 1 98 ? -7.882 9.020 6.700 1.00 96.69 98 ALA A C 1
ATOM 729 O O . ALA A 1 98 ? -8.940 8.718 7.242 1.00 96.69 98 ALA A O 1
ATOM 730 N N . ARG A 1 99 ? -7.162 10.085 7.082 1.00 95.88 99 ARG A N 1
ATOM 731 C CA . ARG A 1 99 ? -7.543 10.981 8.194 1.00 95.88 99 ARG A CA 1
ATOM 732 C C . ARG A 1 99 ? -8.878 11.700 7.992 1.00 95.88 99 ARG A C 1
ATOM 734 O O . ARG A 1 99 ? -9.493 12.110 8.967 1.00 95.88 99 ARG A O 1
ATOM 741 N N . GLN A 1 100 ? -9.293 11.921 6.744 1.00 96.06 100 GLN A N 1
ATOM 742 C CA . GLN A 1 100 ? -10.566 12.579 6.429 1.00 96.06 100 GLN A CA 1
ATOM 743 C C . GLN A 1 100 ? -11.740 11.597 6.420 1.00 96.06 100 GLN A C 1
ATOM 745 O O . GLN A 1 100 ? -12.860 11.991 6.730 1.00 96.06 100 GLN A O 1
ATOM 750 N N . LEU A 1 101 ? -11.499 10.345 6.021 1.00 93.75 101 LEU A N 1
ATOM 751 C CA . LEU A 1 101 ? -12.547 9.339 5.852 1.00 93.75 101 LEU A CA 1
ATOM 752 C C . LEU A 1 101 ? -12.854 8.552 7.130 1.00 93.75 101 LEU A C 1
ATOM 754 O O . LEU A 1 101 ? -13.954 8.015 7.246 1.00 93.75 101 LEU A O 1
ATOM 758 N N . GLY A 1 102 ? -11.903 8.455 8.060 1.00 89.19 102 GLY A N 1
ATOM 759 C CA . GLY A 1 102 ? -12.059 7.669 9.278 1.00 89.19 102 GLY A CA 1
ATOM 760 C C . GLY A 1 102 ? -11.253 8.207 10.454 1.00 89.19 102 GLY A C 1
ATOM 761 O O . GLY A 1 102 ? -10.331 9.009 10.304 1.00 89.19 102 GLY A O 1
ATOM 762 N N . GLU A 1 103 ? -11.614 7.737 11.644 1.00 91.44 103 GLU A N 1
ATOM 763 C CA . GLU A 1 103 ? -10.931 8.059 12.895 1.00 91.44 103 GLU A CA 1
ATOM 764 C C . GLU A 1 103 ? -9.850 7.010 13.170 1.00 91.44 103 GLU A C 1
ATOM 766 O O . GLU A 1 103 ? -10.087 5.997 13.825 1.00 91.44 103 GLU A O 1
ATOM 771 N N . PHE A 1 104 ? -8.653 7.248 12.637 1.00 93.94 104 PHE A N 1
ATOM 772 C CA . PHE A 1 104 ? -7.499 6.376 12.841 1.00 93.94 104 PHE A CA 1
ATOM 773 C C . PHE A 1 104 ? -6.499 7.002 13.802 1.00 93.94 104 PHE A C 1
ATOM 775 O O . PHE A 1 104 ? -6.155 8.180 13.682 1.00 93.94 104 PHE A O 1
ATOM 782 N N . ASP A 1 105 ? -5.967 6.191 14.712 1.00 93.44 105 ASP A N 1
ATOM 783 C CA . ASP A 1 105 ? -4.799 6.584 15.484 1.00 93.44 105 ASP A CA 1
ATOM 784 C C . ASP A 1 105 ? -3.535 6.650 14.593 1.00 93.44 105 ASP A C 1
ATOM 786 O O . ASP A 1 105 ? -3.439 6.028 13.527 1.00 93.44 105 ASP A O 1
ATOM 790 N N . GLU A 1 106 ? -2.531 7.406 15.045 1.00 92.81 106 GLU A N 1
ATOM 791 C CA . GLU A 1 106 ? -1.264 7.590 14.322 1.00 92.81 106 GLU A CA 1
ATOM 792 C C . GLU A 1 106 ? -0.528 6.275 14.039 1.00 92.81 106 GLU A C 1
ATOM 794 O O . GLU A 1 106 ? 0.149 6.136 13.015 1.00 92.81 106 GLU A O 1
ATOM 799 N N . GLN A 1 107 ? -0.639 5.299 14.940 1.00 91.75 107 GLN A N 1
ATOM 800 C CA . GLN A 1 107 ? 0.026 4.013 14.797 1.00 91.75 107 GLN A CA 1
ATOM 801 C C . GLN A 1 107 ? -0.623 3.192 13.679 1.00 91.75 107 GLN A C 1
ATOM 803 O O . GLN A 1 107 ? 0.095 2.583 12.883 1.00 91.75 107 GLN A O 1
ATOM 808 N N . THR A 1 108 ? -1.950 3.212 13.578 1.00 93.94 108 THR A N 1
ATOM 809 C CA . THR A 1 108 ? -2.721 2.574 12.509 1.00 93.94 108 THR A CA 1
ATOM 810 C C . THR A 1 108 ? -2.374 3.174 11.148 1.00 93.94 108 THR A C 1
ATOM 812 O O . THR A 1 108 ? -2.036 2.430 10.225 1.00 93.94 108 THR A O 1
ATOM 815 N N . LEU A 1 109 ? -2.326 4.505 11.032 1.00 95.44 109 LEU A N 1
ATOM 816 C CA . LEU A 1 109 ? -1.915 5.178 9.791 1.00 95.44 109 LEU A CA 1
ATOM 817 C C . LEU A 1 109 ? -0.466 4.859 9.409 1.00 95.44 109 LEU A C 1
ATOM 819 O O . LEU A 1 109 ? -0.180 4.531 8.258 1.00 95.44 109 LEU A O 1
ATOM 823 N N . THR A 1 110 ? 0.443 4.870 10.387 1.00 93.69 110 THR A N 1
ATOM 824 C CA . THR A 1 110 ? 1.855 4.527 10.168 1.00 93.69 110 THR A CA 1
ATOM 825 C C . THR A 1 110 ? 2.013 3.088 9.669 1.00 93.69 110 THR A C 1
ATOM 827 O O . THR A 1 110 ? 2.783 2.840 8.738 1.00 93.69 110 THR A O 1
ATOM 830 N N . ARG A 1 111 ? 1.269 2.138 10.253 1.00 94.62 111 ARG A N 1
ATOM 831 C CA . ARG A 1 111 ? 1.240 0.728 9.826 1.00 94.62 111 ARG A CA 1
ATOM 832 C C . ARG A 1 111 ? 0.669 0.580 8.418 1.00 94.62 111 ARG A C 1
ATOM 834 O O . ARG A 1 111 ? 1.247 -0.147 7.617 1.00 94.62 111 ARG A O 1
ATOM 841 N N . ALA A 1 112 ? -0.407 1.292 8.094 1.00 96.19 112 ALA A N 1
ATOM 842 C CA . ALA A 1 112 ? -1.011 1.250 6.767 1.00 96.19 112 ALA A CA 1
ATOM 843 C C . ALA A 1 112 ? -0.062 1.808 5.693 1.00 96.19 112 ALA A C 1
ATOM 845 O O . ALA A 1 112 ? 0.151 1.169 4.662 1.00 96.19 112 ALA A O 1
ATOM 846 N N . ARG A 1 113 ? 0.598 2.944 5.968 1.00 95.50 113 ARG A N 1
ATOM 847 C CA . ARG A 1 113 ? 1.654 3.485 5.098 1.00 95.50 113 ARG A CA 1
ATOM 848 C C . ARG A 1 113 ? 2.784 2.475 4.909 1.00 95.50 113 ARG A C 1
ATOM 850 O O . ARG A 1 113 ? 3.244 2.285 3.787 1.00 95.50 113 ARG A O 1
ATOM 857 N N . TYR A 1 114 ? 3.233 1.831 5.986 1.00 94.12 114 TYR A N 1
ATOM 858 C CA . TYR A 1 114 ? 4.270 0.802 5.908 1.00 94.12 114 TYR A CA 1
ATOM 859 C C . TYR A 1 114 ? 3.854 -0.351 4.981 1.00 94.12 114 TYR A C 1
ATOM 861 O O . TYR A 1 114 ? 4.608 -0.693 4.072 1.00 94.12 114 TYR A O 1
ATOM 869 N N . VAL A 1 115 ? 2.648 -0.896 5.172 1.00 95.25 115 VAL A N 1
ATOM 870 C CA . VAL A 1 115 ? 2.073 -1.988 4.366 1.00 95.25 115 VAL A CA 1
ATOM 871 C C . VAL A 1 115 ? 2.047 -1.625 2.878 1.00 95.25 115 VAL A C 1
ATOM 873 O O . VAL A 1 115 ? 2.496 -2.414 2.044 1.00 95.25 115 VAL A O 1
ATOM 876 N N . LEU A 1 116 ? 1.599 -0.414 2.538 1.00 96.38 116 LEU A N 1
ATOM 877 C CA . LEU A 1 116 ? 1.549 0.068 1.155 1.00 96.38 116 LEU A CA 1
ATOM 878 C C . LEU A 1 116 ? 2.945 0.254 0.549 1.00 96.38 116 LEU A C 1
ATOM 880 O O . LEU A 1 116 ? 3.194 -0.220 -0.558 1.00 96.38 116 LEU A O 1
ATOM 884 N N . CYS A 1 117 ? 3.871 0.884 1.277 1.00 94.75 117 CYS A N 1
ATOM 885 C CA . CYS A 1 117 ? 5.254 1.054 0.825 1.00 94.75 117 CYS A CA 1
ATOM 886 C C . CYS A 1 117 ? 5.942 -0.295 0.586 1.00 94.75 117 CYS A C 1
ATOM 888 O O . CYS A 1 117 ? 6.552 -0.478 -0.463 1.00 94.75 117 CYS A O 1
ATOM 890 N N . ALA A 1 118 ? 5.812 -1.239 1.525 1.00 93.25 118 ALA A N 1
ATOM 891 C CA . ALA A 1 118 ? 6.372 -2.582 1.393 1.00 93.25 118 ALA A CA 1
ATOM 892 C C . ALA A 1 118 ? 5.794 -3.318 0.177 1.00 93.25 118 ALA A C 1
ATOM 894 O O . ALA A 1 118 ? 6.534 -3.943 -0.575 1.00 93.25 118 ALA A O 1
ATOM 895 N N . THR A 1 119 ? 4.486 -3.185 -0.057 1.00 94.94 119 THR A N 1
ATOM 896 C CA . THR A 1 119 ? 3.815 -3.795 -1.212 1.00 94.94 119 THR A CA 1
ATOM 897 C C . THR A 1 119 ? 4.320 -3.229 -2.533 1.00 94.94 119 THR A C 1
ATOM 899 O O . THR A 1 119 ? 4.669 -3.980 -3.438 1.00 94.94 119 THR A O 1
ATOM 902 N N 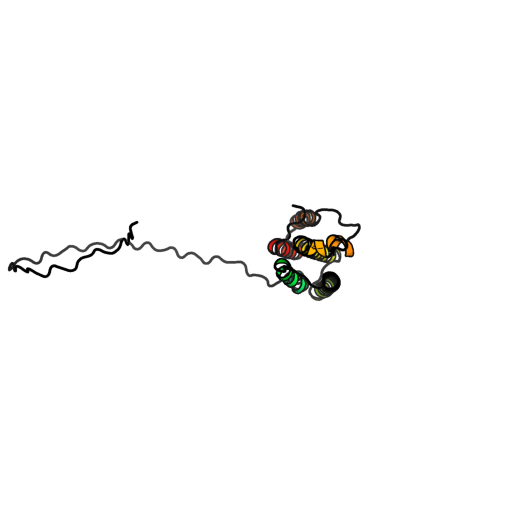. LEU A 1 120 ? 4.386 -1.903 -2.649 1.00 95.06 120 LEU A N 1
ATOM 903 C CA . LEU A 1 120 ? 4.870 -1.233 -3.854 1.00 95.06 120 LEU A CA 1
ATOM 904 C C . LEU A 1 120 ? 6.330 -1.574 -4.145 1.00 95.06 120 LEU A C 1
ATOM 906 O O . LEU A 1 120 ? 6.661 -1.887 -5.286 1.00 95.06 120 LEU A O 1
ATOM 910 N N . ASP A 1 121 ? 7.189 -1.537 -3.125 1.00 93.31 121 ASP A N 1
ATOM 911 C CA . ASP A 1 121 ? 8.600 -1.874 -3.281 1.00 93.31 121 ASP A CA 1
ATOM 912 C C . ASP A 1 121 ? 8.783 -3.330 -3.722 1.00 93.31 121 ASP A C 1
ATOM 914 O O . ASP A 1 121 ? 9.511 -3.570 -4.681 1.00 93.31 121 ASP A O 1
ATOM 918 N N . ASP A 1 122 ? 8.096 -4.285 -3.091 1.00 93.19 122 ASP A N 1
ATOM 919 C CA . ASP A 1 122 ? 8.162 -5.706 -3.452 1.00 93.19 122 ASP A CA 1
ATOM 920 C C . ASP A 1 122 ? 7.716 -5.948 -4.902 1.00 93.19 122 ASP A C 1
ATOM 922 O O . ASP A 1 122 ? 8.428 -6.577 -5.688 1.00 93.19 122 ASP A O 1
ATOM 926 N N . ILE A 1 123 ? 6.574 -5.383 -5.301 1.00 93.12 123 ILE A N 1
ATOM 927 C CA . ILE A 1 123 ? 6.047 -5.544 -6.659 1.00 93.12 123 ILE A CA 1
ATOM 928 C C . ILE A 1 123 ? 6.991 -4.920 -7.686 1.00 93.12 123 ILE A C 1
ATOM 930 O O . ILE A 1 123 ? 7.303 -5.564 -8.687 1.00 93.12 123 ILE A O 1
ATOM 934 N N . ILE A 1 124 ? 7.481 -3.700 -7.440 1.00 93.31 124 ILE A N 1
ATOM 935 C CA . ILE A 1 124 ? 8.388 -3.012 -8.362 1.00 93.31 124 ILE A CA 1
ATOM 936 C C . ILE A 1 124 ? 9.717 -3.754 -8.453 1.00 93.31 124 ILE A C 1
ATOM 938 O O . ILE A 1 124 ? 10.182 -3.996 -9.563 1.00 93.31 124 ILE A O 1
ATOM 942 N N . LEU A 1 125 ? 10.318 -4.170 -7.337 1.00 91.81 125 LEU A N 1
ATOM 943 C CA . LEU A 1 125 ? 11.585 -4.911 -7.336 1.00 91.81 125 LEU A CA 1
ATOM 944 C C . LEU A 1 125 ? 11.493 -6.223 -8.126 1.00 91.81 125 LEU A C 1
ATOM 946 O O . LEU A 1 125 ? 12.470 -6.604 -8.770 1.00 91.81 125 LEU A O 1
ATOM 950 N N . ASN A 1 126 ? 10.315 -6.850 -8.167 1.00 90.31 126 ASN A N 1
ATOM 951 C CA . ASN A 1 126 ? 10.043 -8.052 -8.955 1.00 90.31 126 ASN A CA 1
ATOM 952 C C . ASN A 1 126 ? 9.768 -7.795 -10.458 1.00 90.31 126 ASN A C 1
ATOM 954 O O . ASN A 1 126 ? 9.529 -8.747 -11.204 1.00 90.31 126 ASN A O 1
ATOM 958 N N . THR A 1 127 ? 9.816 -6.547 -10.939 1.00 91.19 127 THR A N 1
ATOM 959 C CA . THR A 1 127 ? 9.707 -6.223 -12.376 1.00 91.19 127 THR A CA 1
ATOM 960 C C . THR A 1 127 ? 11.065 -6.278 -13.095 1.00 91.19 127 THR A C 1
ATOM 962 O O . THR A 1 127 ? 12.100 -5.999 -12.484 1.00 91.19 127 THR A O 1
ATOM 965 N N . PRO A 1 128 ? 11.106 -6.565 -14.414 1.00 88.81 128 PRO A N 1
ATOM 966 C CA . PRO A 1 128 ? 12.367 -6.670 -15.159 1.00 88.81 128 PRO A CA 1
ATOM 967 C C . PRO A 1 128 ? 13.133 -5.342 -15.293 1.00 88.81 128 PRO A C 1
ATOM 969 O O . PRO A 1 128 ? 14.345 -5.347 -15.496 1.00 88.81 128 PRO A O 1
ATOM 972 N N . TRP A 1 129 ? 12.454 -4.197 -15.179 1.00 89.62 129 TRP A N 1
ATOM 973 C CA . TRP A 1 129 ? 13.057 -2.870 -15.345 1.00 89.62 129 TRP A CA 1
ATOM 974 C C . TRP A 1 129 ? 13.590 -2.268 -14.036 1.00 89.62 129 TRP A C 1
ATOM 976 O O . TRP A 1 129 ? 14.366 -1.315 -14.075 1.00 89.62 129 TRP A O 1
ATOM 986 N N . SER A 1 130 ? 13.241 -2.817 -12.870 1.00 88.62 130 SER A N 1
ATOM 987 C CA . SER A 1 130 ? 13.615 -2.242 -11.567 1.00 88.62 130 SER A CA 1
ATOM 988 C C . SER A 1 130 ? 15.128 -2.153 -11.345 1.00 88.62 130 SER A C 1
ATOM 990 O O . SER A 1 130 ? 15.627 -1.161 -10.802 1.00 88.62 130 SER A O 1
ATOM 992 N N . GLN A 1 131 ? 15.864 -3.170 -11.809 1.00 77.44 131 GLN A N 1
ATOM 993 C CA . GLN A 1 131 ? 17.311 -3.279 -11.634 1.00 77.44 131 GLN A CA 1
ATOM 994 C C . GLN A 1 131 ? 18.073 -2.284 -12.510 1.00 77.44 131 GLN A C 1
ATOM 996 O O . GLN A 1 131 ? 19.035 -1.677 -12.044 1.00 77.44 131 GLN A O 1
ATOM 1001 N N . GLN A 1 132 ? 17.623 -2.067 -13.752 1.00 78.94 132 GLN A N 1
ATOM 1002 C CA . GLN A 1 132 ? 18.273 -1.134 -14.682 1.00 78.94 132 GLN A CA 1
ATOM 1003 C C . GLN A 1 132 ? 18.242 0.311 -14.183 1.00 78.94 132 GLN A C 1
ATOM 1005 O O . GLN A 1 132 ? 19.180 1.066 -14.428 1.00 78.94 132 GLN A O 1
ATOM 1010 N N . PHE A 1 133 ? 17.184 0.688 -13.468 1.00 78.75 133 PHE A N 1
ATOM 1011 C CA . PHE A 1 133 ? 16.969 2.064 -13.025 1.00 78.75 133 PHE A CA 1
ATOM 1012 C C . PHE A 1 133 ? 17.193 2.271 -11.522 1.00 78.75 133 PHE A C 1
ATOM 1014 O O . PHE A 1 133 ? 16.897 3.341 -10.992 1.00 78.75 133 PHE A O 1
ATOM 1021 N N . GLY A 1 134 ? 17.743 1.267 -10.831 1.00 82.25 134 GLY A N 1
ATOM 1022 C CA . GLY A 1 134 ? 18.240 1.413 -9.467 1.00 82.25 134 GLY A CA 1
ATOM 1023 C C . GLY A 1 134 ? 17.164 1.631 -8.403 1.00 82.25 134 GLY A C 1
ATOM 1024 O O . GLY A 1 134 ? 17.454 2.291 -7.406 1.00 82.25 134 GLY A O 1
ATOM 1025 N N . TRP A 1 135 ? 15.955 1.070 -8.559 1.00 90.44 135 TRP A N 1
ATOM 1026 C CA . TRP A 1 135 ? 14.885 1.203 -7.549 1.00 90.44 135 TRP A CA 1
ATOM 1027 C C . TRP A 1 135 ? 15.365 0.821 -6.138 1.00 90.44 135 TRP A C 1
ATOM 1029 O O . TRP A 1 135 ? 15.098 1.522 -5.164 1.00 90.44 135 TRP A O 1
ATOM 1039 N N . ALA A 1 136 ? 16.186 -0.230 -6.041 1.00 85.94 136 ALA A N 1
ATOM 1040 C CA . ALA A 1 136 ? 16.772 -0.712 -4.790 1.00 85.94 136 ALA A CA 1
ATOM 1041 C C . ALA A 1 136 ? 17.613 0.336 -4.027 1.00 85.94 136 ALA A C 1
ATOM 1043 O O . ALA A 1 136 ? 17.734 0.249 -2.809 1.00 85.94 136 ALA A O 1
ATOM 1044 N N . GLN A 1 137 ? 18.177 1.342 -4.707 1.00 86.00 137 GLN A N 1
ATOM 1045 C CA . GLN A 1 137 ? 18.965 2.410 -4.067 1.00 86.00 137 GLN A CA 1
ATOM 1046 C C . GLN A 1 137 ? 18.084 3.401 -3.300 1.00 86.00 137 GLN A C 1
ATOM 1048 O O . GLN A 1 137 ? 18.548 4.114 -2.407 1.00 86.00 137 GLN A O 1
ATOM 1053 N N . LYS A 1 138 ? 16.808 3.495 -3.680 1.00 87.06 138 LYS A N 1
ATOM 1054 C CA . LYS A 1 138 ? 15.888 4.492 -3.152 1.00 87.06 138 LYS A CA 1
ATOM 1055 C C . LYS A 1 138 ? 14.474 3.914 -3.149 1.00 87.06 138 LYS A C 1
ATOM 1057 O O . LYS A 1 138 ? 13.608 4.351 -3.889 1.00 87.06 138 LYS A O 1
ATOM 1062 N N . THR A 1 139 ? 14.242 2.923 -2.305 1.00 91.56 139 THR A N 1
ATOM 1063 C CA . THR A 1 139 ? 12.908 2.345 -2.107 1.00 91.56 139 THR A CA 1
ATOM 1064 C C . THR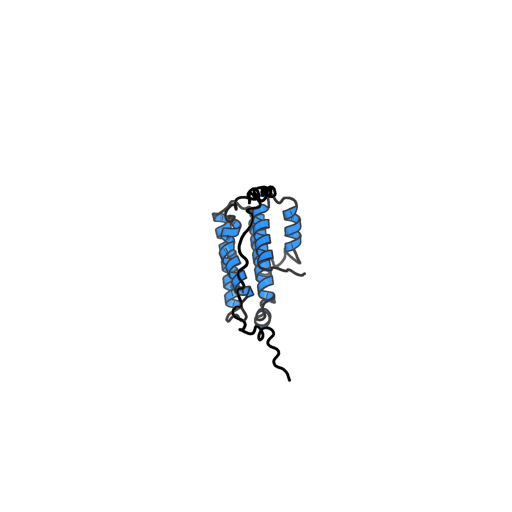 A 1 139 ? 11.987 3.313 -1.352 1.00 91.56 139 THR A C 1
ATOM 1066 O O . THR A 1 139 ? 12.448 4.296 -0.749 1.00 91.56 139 THR A O 1
ATOM 1069 N N . LEU A 1 140 ? 10.677 3.069 -1.369 1.00 92.50 140 LEU A N 1
ATOM 1070 C CA . LEU A 1 140 ? 9.714 3.839 -0.574 1.00 92.50 140 LEU A CA 1
ATOM 1071 C C . LEU A 1 140 ? 9.911 3.572 0.919 1.00 92.50 140 LEU A C 1
ATOM 1073 O O . LEU A 1 140 ? 9.976 4.514 1.709 1.00 92.50 140 LEU A O 1
ATOM 1077 N N . GLN A 1 141 ? 10.121 2.316 1.312 1.00 89.38 141 GLN A N 1
ATOM 1078 C CA . GLN A 1 141 ? 10.506 1.950 2.675 1.00 89.38 141 GLN A CA 1
ATOM 1079 C C . GLN A 1 141 ? 11.798 2.657 3.093 1.00 89.38 141 GLN A C 1
ATOM 1081 O O . GLN A 1 141 ? 11.870 3.259 4.164 1.00 89.38 141 GLN A O 1
ATOM 1086 N N . GLY A 1 142 ? 12.790 2.689 2.202 1.00 87.94 142 GLY A N 1
ATOM 1087 C CA . GLY A 1 142 ? 14.013 3.458 2.382 1.00 87.94 142 GLY A CA 1
ATOM 1088 C C . GLY A 1 142 ? 13.795 4.969 2.359 1.00 87.94 142 GLY A C 1
ATOM 1089 O O . GLY A 1 142 ? 14.699 5.703 2.715 1.00 87.94 142 GLY A O 1
ATOM 1090 N N . THR A 1 143 ? 12.642 5.493 1.965 1.00 89.31 143 THR A N 1
ATOM 1091 C CA . THR A 1 143 ? 12.347 6.933 2.029 1.00 89.31 143 THR A CA 1
ATOM 1092 C C . THR A 1 143 ? 11.614 7.288 3.322 1.00 89.31 143 THR A C 1
ATOM 1094 O O . THR A 1 143 ? 11.925 8.312 3.925 1.00 89.31 143 THR A O 1
ATOM 1097 N N . PHE A 1 144 ? 10.711 6.423 3.787 1.00 89.31 144 PHE A N 1
ATOM 1098 C CA . PHE A 1 144 ? 9.827 6.701 4.921 1.00 89.31 144 PHE A CA 1
ATOM 1099 C C . PHE A 1 144 ? 10.237 6.043 6.254 1.00 89.31 144 PHE A C 1
ATOM 1101 O O . PHE A 1 144 ? 9.821 6.533 7.298 1.00 89.31 144 PHE A O 1
ATOM 1108 N N . PHE A 1 145 ? 11.037 4.966 6.254 1.00 84.00 145 PHE A N 1
ATOM 1109 C CA . PHE A 1 145 ? 11.204 4.078 7.424 1.00 84.00 145 PHE A CA 1
ATOM 1110 C C . PHE A 1 145 ? 12.664 3.664 7.733 1.00 84.00 145 PHE A C 1
ATOM 1112 O O . PHE A 1 145 ? 12.888 2.646 8.383 1.00 84.00 145 PHE A O 1
ATOM 1119 N N . ARG A 1 146 ? 13.674 4.438 7.292 1.00 65.69 146 ARG A N 1
ATOM 1120 C CA . ARG A 1 146 ? 15.123 4.082 7.272 1.00 65.69 146 ARG A CA 1
ATOM 1121 C C . ARG A 1 146 ? 15.751 3.498 8.556 1.00 65.69 146 ARG A C 1
ATOM 1123 O O . ARG A 1 146 ? 16.865 2.988 8.454 1.00 65.69 146 ARG A O 1
ATOM 1130 N N . LYS A 1 147 ? 15.136 3.597 9.742 1.00 60.03 147 LYS A N 1
ATOM 1131 C CA . LYS A 1 147 ? 15.726 3.115 11.008 1.00 60.03 147 LYS A CA 1
ATOM 1132 C C . LYS A 1 147 ? 14.832 2.216 11.859 1.00 60.03 147 LYS A C 1
ATOM 1134 O O . LYS A 1 147 ? 15.383 1.405 12.595 1.00 60.03 147 LYS A O 1
ATOM 1139 N N . GLU A 1 148 ? 13.508 2.324 11.782 1.00 55.59 148 GLU A N 1
ATOM 1140 C CA . GLU A 1 148 ? 12.632 1.614 12.727 1.00 55.59 148 GLU A CA 1
ATOM 1141 C C . GLU A 1 148 ? 12.110 0.247 12.232 1.00 55.59 148 GLU A C 1
ATOM 1143 O O . GLU A 1 148 ? 11.565 -0.500 13.038 1.00 55.59 148 GLU A O 1
ATOM 1148 N N . TRP A 1 149 ? 12.279 -0.112 10.949 1.00 62.03 149 TRP A N 1
ATOM 1149 C CA . TRP A 1 149 ? 11.621 -1.289 10.344 1.00 62.03 149 TRP A CA 1
ATOM 1150 C C . TRP A 1 149 ? 12.595 -2.132 9.503 1.00 62.03 149 TRP A C 1
ATOM 1152 O O . TRP A 1 149 ? 12.552 -2.122 8.273 1.00 62.03 149 TRP A O 1
ATOM 1162 N N . ALA A 1 150 ? 13.517 -2.836 10.165 1.00 50.03 150 ALA A N 1
ATOM 1163 C CA . ALA A 1 150 ? 14.504 -3.701 9.517 1.00 50.03 150 ALA A CA 1
ATOM 1164 C C . ALA A 1 150 ? 14.022 -5.167 9.438 1.00 50.03 150 ALA A C 1
ATOM 1166 O O . ALA A 1 150 ? 13.972 -5.850 10.457 1.00 50.03 150 ALA A O 1
ATOM 1167 N N . GLY A 1 151 ? 13.745 -5.657 8.221 1.00 54.53 151 GLY A N 1
ATOM 1168 C CA . GLY A 1 151 ? 13.537 -7.082 7.899 1.00 54.53 151 GLY A CA 1
ATOM 1169 C C . GLY A 1 151 ? 12.131 -7.634 8.182 1.00 54.53 151 GLY A C 1
ATOM 1170 O O . GLY A 1 151 ? 11.673 -7.596 9.317 1.00 54.53 151 GLY A O 1
ATOM 1171 N N . ASP A 1 152 ? 11.462 -8.160 7.147 1.00 63.00 152 ASP A N 1
ATOM 1172 C CA . ASP A 1 152 ? 10.180 -8.905 7.154 1.00 63.00 152 ASP A CA 1
ATOM 1173 C C . ASP A 1 152 ? 9.134 -8.493 8.208 1.00 63.00 152 ASP A C 1
ATOM 1175 O O . ASP A 1 152 ? 8.418 -9.320 8.778 1.00 63.00 152 ASP A O 1
ATOM 1179 N N . GLU A 1 153 ? 9.010 -7.190 8.467 1.00 84.06 153 GLU A N 1
ATOM 1180 C CA . GLU A 1 153 ? 8.054 -6.667 9.445 1.00 84.06 153 GLU A CA 1
ATOM 1181 C C . GLU A 1 153 ? 6.602 -6.814 8.972 1.00 84.06 153 GLU A C 1
ATOM 1183 O O . GLU A 1 153 ? 5.704 -6.792 9.803 1.00 84.06 153 GLU A O 1
ATOM 1188 N N . PHE A 1 154 ? 6.343 -7.030 7.676 1.00 92.06 154 PHE A N 1
ATOM 1189 C CA . PHE A 1 154 ? 4.986 -7.230 7.163 1.00 92.06 154 PHE A CA 1
ATOM 1190 C C . PHE A 1 154 ? 4.307 -8.433 7.817 1.00 92.06 154 PHE A C 1
ATOM 1192 O O . PHE A 1 154 ? 3.229 -8.289 8.387 1.00 92.06 154 PHE A O 1
ATOM 1199 N N . PHE A 1 155 ? 4.936 -9.610 7.785 1.00 92.44 155 PHE A N 1
ATOM 1200 C CA . PHE A 1 155 ? 4.329 -10.820 8.342 1.00 92.44 155 PHE A CA 1
ATOM 1201 C C . PHE A 1 155 ? 4.334 -10.813 9.873 1.00 92.44 155 PHE A C 1
ATOM 1203 O O . PHE A 1 155 ? 3.348 -11.206 10.482 1.00 92.44 155 PHE A O 1
ATOM 1210 N N . LYS A 1 156 ? 5.361 -10.243 10.515 1.00 92.38 156 LYS A N 1
ATOM 1211 C CA . LYS A 1 156 ? 5.345 -10.046 11.976 1.00 92.38 156 LYS A CA 1
ATOM 1212 C C . LYS A 1 156 ? 4.242 -9.083 12.419 1.00 92.38 156 LYS A C 1
ATOM 1214 O O . LYS A 1 156 ? 3.629 -9.271 13.470 1.00 92.38 156 LYS A O 1
ATOM 1219 N N . LEU A 1 157 ? 4.003 -8.027 11.641 1.00 92.88 157 LEU A N 1
ATOM 1220 C CA . LEU A 1 157 ? 2.887 -7.116 11.855 1.00 92.88 157 LEU A CA 1
ATOM 1221 C C . LEU A 1 157 ? 1.569 -7.869 11.670 1.00 92.88 157 LEU A C 1
ATOM 1223 O O . LEU A 1 157 ? 0.715 -7.762 12.544 1.00 92.88 157 LEU A O 1
ATOM 1227 N N . LEU A 1 158 ? 1.432 -8.664 10.605 1.00 95.50 158 LEU A N 1
ATOM 1228 C CA . LEU A 1 158 ? 0.251 -9.492 10.359 1.00 95.50 158 LEU A CA 1
ATOM 1229 C C . LEU A 1 158 ? -0.049 -10.400 11.559 1.00 95.50 158 LEU A C 1
ATOM 1231 O O . LEU A 1 158 ? -1.147 -10.338 12.107 1.00 95.50 158 LEU A O 1
ATOM 1235 N N . ASP A 1 159 ? 0.945 -11.155 12.031 1.00 95.25 159 ASP A N 1
ATOM 1236 C CA . ASP A 1 159 ? 0.825 -12.064 13.177 1.00 95.25 159 ASP A CA 1
ATOM 1237 C C . ASP A 1 159 ? 0.381 -11.342 14.455 1.00 95.25 159 ASP A C 1
ATOM 1239 O O . ASP A 1 159 ? -0.413 -11.870 15.239 1.00 95.25 159 ASP A O 1
ATOM 1243 N N . ARG A 1 160 ? 0.872 -10.114 14.668 1.00 94.19 160 ARG A N 1
ATOM 1244 C CA . ARG A 1 160 ? 0.484 -9.272 15.805 1.00 94.19 160 ARG A CA 1
ATOM 1245 C C . ARG A 1 160 ? -0.959 -8.787 15.686 1.00 94.19 160 ARG A C 1
ATOM 1247 O O . ARG A 1 160 ? -1.682 -8.816 16.676 1.00 94.19 160 ARG A O 1
ATOM 1254 N N . LEU A 1 1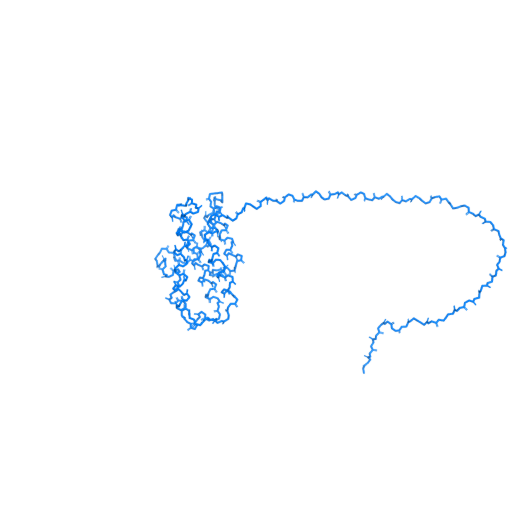61 ? -1.371 -8.326 14.506 1.00 95.19 161 LEU A N 1
ATOM 1255 C CA . LEU A 1 161 ? -2.729 -7.825 14.266 1.00 95.19 161 LEU A CA 1
ATOM 1256 C C . LEU A 1 161 ? -3.769 -8.952 14.356 1.00 95.19 161 LEU A C 1
ATOM 1258 O O . LEU A 1 161 ? -4.874 -8.730 14.847 1.00 95.19 161 LEU A O 1
ATOM 1262 N N . LEU A 1 162 ? -3.400 -10.172 13.955 1.00 96.88 162 LEU A N 1
ATOM 1263 C CA . LEU A 1 162 ? -4.245 -11.366 14.053 1.00 96.88 162 LEU A CA 1
ATOM 1264 C C . LEU A 1 162 ? -4.542 -11.806 15.495 1.00 96.88 162 LEU A C 1
ATOM 1266 O O . LEU A 1 162 ? -5.475 -12.579 15.696 1.00 96.88 162 LEU A O 1
ATOM 1270 N N . GLN A 1 163 ? -3.809 -11.306 16.498 1.00 97.25 163 GLN A N 1
ATOM 1271 C CA . GLN A 1 163 ? -4.144 -11.549 17.909 1.00 97.25 163 GLN A CA 1
ATOM 1272 C C . GLN A 1 163 ? -5.458 -10.866 18.326 1.00 97.25 163 GLN A C 1
ATOM 1274 O O . GLN A 1 163 ? -6.093 -11.300 19.283 1.00 97.25 163 GLN A O 1
ATOM 1279 N N . ASP A 1 164 ? -5.871 -9.812 17.615 1.00 96.06 164 ASP A N 1
ATOM 1280 C CA . ASP A 1 164 ? -7.123 -9.089 17.855 1.00 96.06 164 ASP A CA 1
ATOM 1281 C C . ASP A 1 164 ? -7.719 -8.589 16.525 1.00 96.06 164 ASP A C 1
ATOM 1283 O O . ASP A 1 164 ? -7.615 -7.406 16.175 1.00 96.06 164 ASP A O 1
ATOM 1287 N N . PRO A 1 165 ? -8.321 -9.487 15.726 1.00 94.25 165 PRO A N 1
ATOM 1288 C CA . PRO A 1 165 ? -8.776 -9.155 14.382 1.00 94.25 165 PRO A CA 1
ATOM 1289 C C . PRO A 1 165 ? -9.976 -8.204 14.378 1.00 94.25 165 PRO A C 1
ATOM 1291 O O . PRO A 1 165 ? -10.155 -7.453 13.422 1.00 94.25 165 PRO A O 1
ATOM 1294 N N . SER A 1 166 ? -10.779 -8.198 15.446 1.00 92.56 166 SER A N 1
ATOM 1295 C CA . SER A 1 166 ? -11.897 -7.267 15.618 1.00 92.56 166 SER A CA 1
ATOM 1296 C C . SER A 1 166 ? -11.439 -5.814 15.617 1.00 92.56 166 SER A C 1
ATOM 1298 O O . SER A 1 166 ? -12.032 -4.996 14.916 1.00 92.56 166 SER A O 1
ATOM 1300 N N . ASN A 1 167 ? -10.371 -5.507 16.358 1.00 92.75 167 ASN A N 1
ATOM 1301 C CA . ASN A 1 167 ? -9.856 -4.143 16.471 1.00 92.75 167 ASN A CA 1
ATOM 1302 C C . ASN A 1 167 ? -8.898 -3.767 15.334 1.00 92.75 167 ASN A C 1
ATOM 1304 O O . ASN A 1 167 ? -8.696 -2.588 15.071 1.00 92.75 167 ASN A O 1
ATOM 1308 N N . ASN A 1 168 ? -8.334 -4.749 14.624 1.00 94.31 168 ASN A N 1
ATOM 1309 C CA . ASN A 1 168 ? -7.385 -4.517 13.530 1.00 94.31 168 ASN A CA 1
ATOM 1310 C C . ASN A 1 168 ? -7.978 -4.764 12.135 1.00 94.31 168 ASN A C 1
ATOM 1312 O O . ASN A 1 168 ? -7.231 -4.893 11.164 1.00 94.31 168 ASN A O 1
ATOM 1316 N N . ARG A 1 169 ? -9.309 -4.834 12.028 1.00 93.94 169 ARG A N 1
ATOM 1317 C CA . ARG A 1 169 ? -10.023 -5.243 10.814 1.00 93.94 169 ARG A CA 1
ATOM 1318 C C . ARG A 1 169 ? -9.556 -4.511 9.555 1.00 93.94 169 ARG A C 1
ATOM 1320 O O . ARG A 1 169 ? -9.198 -5.171 8.590 1.00 93.94 169 ARG A O 1
ATOM 1327 N N . GLU A 1 170 ? -9.519 -3.181 9.568 1.00 94.25 170 GLU A N 1
ATOM 1328 C CA . GLU A 1 170 ? -9.200 -2.399 8.362 1.00 94.25 170 GLU A CA 1
ATOM 1329 C C . GLU A 1 170 ? -7.757 -2.607 7.881 1.00 94.25 170 GLU A C 1
ATOM 1331 O O . GLU A 1 170 ? -7.504 -2.708 6.682 1.00 94.25 170 GLU A O 1
ATOM 1336 N N . LEU A 1 171 ? -6.802 -2.732 8.811 1.00 95.75 171 LEU A N 1
ATOM 1337 C CA . LEU A 1 171 ? -5.419 -3.069 8.465 1.00 95.75 171 LEU A CA 1
ATOM 1338 C C . LEU A 1 171 ? -5.314 -4.492 7.915 1.00 95.75 171 LEU A C 1
ATOM 1340 O O . LEU A 1 171 ? -4.587 -4.713 6.952 1.00 95.75 171 LEU A O 1
ATOM 1344 N N . LEU A 1 172 ? -6.027 -5.449 8.512 1.00 96.56 172 LEU A N 1
ATOM 1345 C CA . LEU A 1 172 ? -6.035 -6.836 8.048 1.00 96.56 172 LEU A CA 1
ATOM 1346 C C . LEU A 1 172 ? -6.653 -6.964 6.653 1.00 96.56 172 LEU A C 1
ATOM 1348 O O . LEU A 1 172 ? -6.110 -7.682 5.818 1.00 96.56 172 LEU A O 1
ATOM 1352 N N . GLU A 1 173 ? -7.743 -6.247 6.382 1.00 95.56 173 GLU A N 1
ATOM 1353 C CA . GLU A 1 173 ? -8.367 -6.178 5.059 1.00 95.56 173 GLU A CA 1
ATOM 1354 C C . GLU A 1 173 ? -7.403 -5.561 4.026 1.00 95.56 173 GLU A C 1
ATOM 1356 O O . GLU A 1 173 ? -7.158 -6.157 2.974 1.00 95.56 173 GLU A O 1
ATOM 1361 N N . LEU A 1 174 ? -6.738 -4.449 4.365 1.00 96.50 174 LEU A N 1
ATOM 1362 C CA . LEU A 1 174 ? -5.716 -3.844 3.505 1.00 96.50 174 LEU A CA 1
ATOM 1363 C C . LEU A 1 174 ? -4.551 -4.808 3.220 1.00 96.50 174 LEU A C 1
ATOM 1365 O O . LEU A 1 174 ? -4.145 -4.974 2.070 1.00 96.50 174 LEU A O 1
ATOM 1369 N N . MET A 1 175 ? -4.023 -5.474 4.250 1.00 96.44 175 MET A N 1
ATOM 1370 C CA . MET A 1 175 ? -2.936 -6.448 4.104 1.00 96.44 175 MET A CA 1
ATOM 1371 C C . MET A 1 175 ? -3.363 -7.662 3.276 1.00 96.44 175 MET A C 1
ATOM 1373 O O . MET A 1 175 ? -2.573 -8.158 2.472 1.00 96.44 175 MET A O 1
ATOM 1377 N N . TYR A 1 176 ? -4.609 -8.116 3.420 1.00 96.25 176 TYR A N 1
ATOM 1378 C CA . TYR A 1 176 ? -5.180 -9.161 2.577 1.00 96.25 176 TYR A CA 1
ATOM 1379 C C . TYR A 1 176 ? -5.189 -8.747 1.100 1.00 96.25 176 TYR A C 1
ATOM 1381 O O . TYR A 1 176 ? -4.772 -9.532 0.247 1.00 96.25 176 TYR A O 1
ATOM 1389 N N . ILE A 1 177 ? -5.585 -7.509 0.785 1.00 95.31 177 ILE A N 1
ATOM 1390 C CA . ILE A 1 177 ? -5.547 -7.000 -0.593 1.00 95.31 177 ILE A CA 1
ATOM 1391 C C . ILE A 1 177 ? -4.107 -6.967 -1.119 1.00 95.31 177 ILE A C 1
ATOM 1393 O O . ILE A 1 177 ? -3.856 -7.426 -2.232 1.00 95.31 177 ILE A O 1
ATOM 1397 N N . CYS A 1 178 ? -3.147 -6.488 -0.326 1.00 95.50 178 CYS A N 1
ATOM 1398 C CA . CYS A 1 178 ? -1.730 -6.485 -0.700 1.00 95.50 178 CYS A CA 1
ATOM 1399 C C . CYS A 1 178 ? -1.211 -7.892 -1.050 1.00 95.50 178 CYS A C 1
ATOM 1401 O O . CYS A 1 178 ? -0.552 -8.076 -2.077 1.00 95.50 178 CYS A O 1
ATOM 1403 N N . LEU A 1 179 ? -1.560 -8.899 -0.243 1.00 95.38 179 LEU A N 1
ATOM 1404 C CA . LEU A 1 179 ? -1.231 -10.304 -0.510 1.00 95.38 179 LEU A CA 1
ATOM 1405 C C . LEU A 1 179 ? -1.906 -10.807 -1.794 1.00 95.38 179 LEU A C 1
ATOM 1407 O O . LEU A 1 179 ? -1.252 -11.423 -2.634 1.00 95.38 179 LEU A O 1
ATOM 1411 N N . ALA A 1 180 ? -3.188 -10.493 -1.996 1.00 94.81 180 ALA A N 1
ATOM 1412 C CA . ALA A 1 180 ? -3.931 -10.876 -3.197 1.00 94.81 180 ALA A CA 1
ATOM 1413 C C . ALA A 1 180 ? -3.367 -10.234 -4.480 1.00 94.81 180 ALA A C 1
ATOM 1415 O O . ALA A 1 180 ? -3.356 -10.858 -5.543 1.00 94.81 180 ALA A O 1
ATOM 1416 N N . LEU A 1 181 ? -2.841 -9.009 -4.386 1.00 92.81 181 LEU A N 1
ATOM 1417 C CA . LEU A 1 181 ? -2.149 -8.329 -5.485 1.00 92.81 181 LEU A CA 1
ATOM 1418 C C . LEU A 1 181 ? -0.764 -8.929 -5.774 1.00 92.81 181 LEU A C 1
ATOM 1420 O O . LEU A 1 181 ? -0.215 -8.737 -6.865 1.00 92.81 181 LEU A O 1
ATOM 1424 N N . GLY A 1 182 ? -0.248 -9.765 -4.874 1.00 92.06 182 GLY A N 1
ATOM 1425 C CA . GLY A 1 182 ? 0.945 -10.575 -5.079 1.00 92.06 182 GLY A CA 1
ATOM 1426 C C . GLY A 1 182 ? 2.173 -10.087 -4.330 1.00 92.06 182 GLY A C 1
ATOM 1427 O O . GLY A 1 182 ? 3.271 -10.385 -4.792 1.00 92.06 182 GLY A O 1
ATOM 1428 N N . PHE A 1 183 ? 1.996 -9.361 -3.220 1.00 93.56 183 PHE A N 1
ATOM 1429 C CA . PHE A 1 183 ? 3.074 -9.163 -2.254 1.00 93.56 183 PHE A CA 1
ATOM 1430 C C . PHE A 1 183 ? 3.622 -10.519 -1.801 1.00 93.56 183 PHE A C 1
ATOM 1432 O O . PHE A 1 183 ? 2.853 -11.386 -1.375 1.00 93.56 183 PHE A O 1
ATOM 1439 N N . LYS A 1 184 ? 4.940 -10.693 -1.886 1.00 89.94 184 LYS A N 1
ATOM 1440 C CA . LYS A 1 184 ? 5.638 -11.912 -1.457 1.00 89.94 184 LYS A CA 1
ATOM 1441 C C . LYS A 1 184 ? 6.458 -11.688 -0.194 1.00 89.94 184 LYS A C 1
ATOM 1443 O O . LYS A 1 184 ? 6.477 -12.548 0.683 1.00 89.94 184 LYS A O 1
ATOM 1448 N N . GLY A 1 185 ? 7.092 -10.522 -0.074 1.00 85.94 185 GLY A N 1
ATOM 1449 C CA . GLY A 1 185 ? 8.095 -10.288 0.962 1.00 85.94 185 GLY A CA 1
ATOM 1450 C C . GLY A 1 185 ? 9.358 -11.121 0.716 1.00 85.94 185 GLY A C 1
ATOM 1451 O O . GLY A 1 185 ? 9.573 -11.619 -0.386 1.00 85.94 185 GLY A O 1
ATOM 1452 N N . GLY A 1 186 ? 10.209 -11.279 1.734 1.00 69.19 186 GLY A N 1
ATOM 1453 C CA . GLY A 1 186 ? 11.488 -11.995 1.619 1.00 69.19 186 GLY A CA 1
ATOM 1454 C C . GLY A 1 186 ? 11.417 -13.526 1.484 1.00 69.19 186 GLY A C 1
ATOM 1455 O O . GLY A 1 186 ? 12.455 -14.169 1.643 1.00 69.19 186 GLY A O 1
ATOM 1456 N N . TYR A 1 187 ? 10.236 -14.106 1.235 1.00 55.78 187 TYR A N 1
ATOM 1457 C CA . TYR A 1 187 ? 9.991 -15.556 1.197 1.00 55.78 187 TYR A CA 1
ATOM 1458 C C . TYR A 1 187 ? 9.932 -16.132 -0.223 1.00 55.78 187 TYR A C 1
ATOM 1460 O O . TYR A 1 187 ? 9.379 -15.469 -1.132 1.00 55.78 187 TYR A O 1
#

Sequence (187 aa):
MNHDDPFADFDEGEATILKPIPGGGRRAQPPQASPPARSATPVSPVDLPERKGLSPLETAAAPLLDLVAGLKNTHSHPDVAGLQRQLVQEIQAFESKARQLGEFDEQTLTRARYVLCATLDDIILNTPWSQQFGWAQKTLQGTFFRKEWAGDEFFKLLDRLLQDPSNNRELLELMYICLALGFKGGY

pLDDT: mean 80.32, std 18.38, range [36.97, 97.88]

Foldseek 3Di:
DDDDDPPPDDDDDDDDDDDDDDDDDDDDDDDDDDDDDDPDDPDPDDPDPDPPPADQLCVLCVVLLVVLLVLLPDQEDPDVVVVVVVVLVSLVSSLVSSVVSDDDDPVLSVLSSVLSQLLSLQSNVPHPHCVVVPCVVPGPCCVRPVPPDPFDVLVVVQVVCVVPCPVCVNVNVSNVSSVVSPRDGPD

Radius of gyration: 33.52 Å; chains: 1; bounding box: 75×75×66 Å